Protein AF-A0A522AQ35-F1 (afdb_monomer)

Foldseek 3Di:
DDDDDDDDDDDDDDDPPPPPPDDQFDDDQQLLAFDEDAAAQVRTHRSFHDAFALAQLVPPGHQPQWDRDNVVSDIHGDAQFQADLQVGGPRNRFGWTFYWCVVRVFQLQDKDKDKDKAAQDDQPPQPQQDKWKWKARHSQFIKTWDWGADCVVVPPDRRTWTWIWTRHRSHTFQIATGPDHLPRMWMWMWIADNNDTFIDIPNDTHQGAHDPVNDHDGDHSCVSSRPRTMTITIGTHHSVSPPDDD

pLDDT: mean 87.21, std 17.36, range [35.06, 98.81]

Nearest PDB structures (foldseek):
  7erl-assembly1_B  TM=6.061E-01  e=1.236E-02  Bacteroides intestinalis
  4b1m-assembly3_C  TM=5.444E-01  e=2.181E-02  Bacillus subtilis
  5vxz-assembly2_B  TM=4.322E-01  e=1.947E-02  Homo sapiens
  2c5d-assembly1_A  TM=4.005E-01  e=3.067E-02  Homo sapiens
  5nxb-assembly1_A  TM=4.759E-01  e=1.504E-01  Mus musculus

Structure (mmCIF, N/CA/C/O backbone):
data_AF-A0A522AQ35-F1
#
_entry.id   AF-A0A522AQ35-F1
#
loop_
_atom_site.group_PDB
_atom_site.id
_atom_site.type_symbol
_atom_site.label_atom_id
_atom_site.label_alt_id
_atom_site.label_comp_id
_atom_site.label_asym_id
_atom_site.label_entity_id
_atom_site.label_seq_id
_atom_site.pdbx_PDB_ins_code
_atom_site.Cartn_x
_atom_site.Cartn_y
_atom_site.Cartn_z
_atom_site.occupancy
_atom_site.B_iso_or_equiv
_atom_site.auth_seq_id
_atom_site.auth_comp_id
_atom_site.auth_asym_id
_atom_site.auth_atom_id
_atom_site.pdbx_PDB_model_num
ATOM 1 N N . MET A 1 1 ? 39.826 -26.496 69.457 1.00 40.94 1 MET A N 1
ATOM 2 C CA . MET A 1 1 ? 39.438 -26.545 68.030 1.00 40.94 1 MET A CA 1
ATOM 3 C C . MET A 1 1 ? 38.525 -25.367 67.738 1.00 40.94 1 MET A C 1
ATOM 5 O O . MET A 1 1 ? 37.621 -25.107 68.520 1.00 40.94 1 MET A O 1
ATOM 9 N N . LYS A 1 2 ? 38.865 -24.602 66.696 1.00 40.88 2 LYS A N 1
ATOM 10 C CA . LYS A 1 2 ? 38.194 -23.376 66.245 1.00 40.88 2 LYS A CA 1
ATOM 11 C C . LYS A 1 2 ? 36.861 -23.689 65.562 1.00 40.88 2 LYS A C 1
ATOM 13 O O . LYS A 1 2 ? 36.802 -24.657 64.815 1.00 40.88 2 LYS A O 1
ATOM 18 N N . ASN A 1 3 ? 35.897 -22.788 65.743 1.00 39.41 3 ASN A N 1
ATOM 19 C CA . ASN A 1 3 ? 35.072 -22.129 64.716 1.00 39.41 3 ASN A CA 1
ATOM 20 C C . ASN A 1 3 ? 33.631 -21.984 65.189 1.00 39.41 3 ASN A C 1
ATOM 22 O O . ASN A 1 3 ? 33.005 -22.962 65.562 1.00 39.41 3 ASN A O 1
ATOM 26 N N . ASN A 1 4 ? 33.111 -20.761 65.093 1.00 37.44 4 ASN A N 1
ATOM 27 C CA . ASN A 1 4 ? 31.740 -20.509 64.659 1.00 37.44 4 ASN A CA 1
ATOM 28 C C . ASN A 1 4 ? 31.671 -19.062 64.157 1.00 37.44 4 ASN A C 1
ATOM 30 O O . ASN A 1 4 ? 31.433 -18.126 64.920 1.00 37.44 4 ASN A O 1
ATOM 34 N N . SER A 1 5 ? 31.946 -18.884 62.861 1.00 43.44 5 SER A N 1
ATOM 35 C CA . SER A 1 5 ? 31.648 -17.648 62.146 1.00 43.44 5 SER A CA 1
ATOM 36 C C . SER A 1 5 ? 30.138 -17.577 61.913 1.00 43.44 5 SER A C 1
ATOM 38 O O . SER A 1 5 ? 29.522 -18.491 61.367 1.00 43.44 5 SER A O 1
ATOM 40 N N . ARG A 1 6 ? 29.510 -16.492 62.369 1.00 41.50 6 ARG A N 1
ATOM 41 C CA . ARG A 1 6 ? 28.111 -16.197 62.050 1.00 41.50 6 ARG A CA 1
ATOM 42 C C . ARG A 1 6 ? 28.058 -15.515 60.687 1.00 41.50 6 ARG A C 1
ATOM 44 O O . ARG A 1 6 ? 28.386 -14.337 60.571 1.00 41.50 6 ARG A O 1
ATOM 51 N N . LEU A 1 7 ? 27.644 -16.270 59.676 1.00 35.56 7 LEU A N 1
ATOM 52 C CA . LEU A 1 7 ? 27.290 -15.773 58.351 1.00 35.56 7 LEU A CA 1
ATOM 53 C C . LEU A 1 7 ? 25.961 -15.001 58.464 1.00 35.56 7 LEU A C 1
ATOM 55 O O . LEU A 1 7 ? 24.916 -15.589 58.739 1.00 35.56 7 LEU A O 1
ATOM 59 N N . LYS A 1 8 ? 25.995 -13.673 58.320 1.00 38.62 8 LYS A N 1
ATOM 60 C CA . LYS A 1 8 ? 24.782 -12.854 58.181 1.00 38.62 8 LYS A CA 1
ATOM 61 C C . LYS A 1 8 ? 24.350 -12.908 56.717 1.00 38.62 8 LYS A C 1
ATOM 63 O O . LYS A 1 8 ? 24.992 -12.302 55.867 1.00 38.62 8 LYS A O 1
ATOM 68 N N . SER A 1 9 ? 23.285 -13.651 56.438 1.00 36.53 9 SER A N 1
ATOM 69 C CA . SER A 1 9 ? 22.663 -13.690 55.114 1.00 36.53 9 SER A CA 1
ATOM 70 C C . SER A 1 9 ? 21.897 -12.388 54.878 1.00 36.53 9 SER A C 1
ATOM 72 O O . SER A 1 9 ? 20.953 -12.085 55.607 1.00 36.53 9 SER A O 1
ATOM 74 N N . LEU A 1 10 ? 22.324 -11.606 53.885 1.00 38.56 10 LEU A N 1
ATOM 75 C CA . LEU A 1 10 ? 21.535 -10.514 53.318 1.00 38.56 10 LEU A CA 1
ATOM 76 C C . LEU A 1 10 ? 20.432 -11.119 52.445 1.00 38.56 10 LEU A C 1
ATOM 78 O O . LEU A 1 10 ? 20.714 -11.834 51.486 1.00 38.56 10 LEU A O 1
ATOM 82 N N . LEU A 1 11 ? 19.179 -10.826 52.784 1.00 35.06 11 LEU A N 1
ATOM 83 C CA . LEU A 1 11 ? 18.019 -11.154 51.966 1.00 35.06 11 LEU A CA 1
ATOM 84 C C . LEU A 1 11 ? 17.881 -10.069 50.885 1.00 35.06 11 LEU A C 1
ATOM 86 O O . LEU A 1 11 ? 17.496 -8.941 51.185 1.00 35.06 11 LEU A O 1
ATOM 90 N N . ALA A 1 12 ? 18.239 -10.388 49.640 1.00 40.72 12 ALA A N 1
ATOM 91 C CA . ALA A 1 12 ? 17.957 -9.529 48.495 1.00 40.72 12 ALA A CA 1
ATOM 92 C C . ALA A 1 12 ? 16.498 -9.740 48.061 1.00 40.72 12 ALA A C 1
ATOM 94 O O . ALA A 1 12 ? 16.113 -10.834 47.649 1.00 40.72 12 ALA A O 1
ATOM 95 N N . LEU A 1 13 ? 15.682 -8.693 48.180 1.00 35.25 13 LEU A N 1
ATOM 96 C CA . LEU A 1 13 ? 14.306 -8.667 47.697 1.00 35.25 13 LEU A CA 1
ATOM 97 C C . LEU A 1 13 ? 14.330 -8.446 46.176 1.00 35.25 13 LEU A C 1
ATOM 99 O O . LEU A 1 13 ? 14.502 -7.322 45.709 1.00 35.25 13 LEU A O 1
ATOM 103 N N . ALA A 1 14 ? 14.204 -9.519 45.397 1.00 42.44 14 ALA A N 1
ATOM 104 C CA . ALA A 1 14 ? 14.024 -9.420 43.954 1.00 42.44 14 ALA A CA 1
ATOM 105 C C . ALA A 1 14 ? 12.584 -8.973 43.658 1.00 42.44 14 ALA A C 1
ATOM 107 O O . ALA A 1 14 ? 11.636 -9.741 43.818 1.00 42.44 14 ALA A O 1
ATOM 108 N N . VAL A 1 15 ? 12.414 -7.719 43.238 1.00 44.41 15 VAL A N 1
ATOM 109 C CA . VAL A 1 15 ? 11.159 -7.244 42.648 1.00 44.41 15 VAL A CA 1
ATOM 110 C C . VAL A 1 15 ? 11.061 -7.855 41.254 1.00 44.41 15 VAL A C 1
ATOM 112 O O . VAL A 1 15 ? 11.741 -7.423 40.325 1.00 44.41 15 VAL A O 1
ATOM 115 N N . ALA A 1 16 ? 10.234 -8.887 41.108 1.00 43.53 16 ALA A N 1
ATOM 116 C CA . ALA A 1 16 ? 9.845 -9.393 39.802 1.00 43.53 16 ALA A CA 1
ATOM 117 C C . ALA A 1 16 ? 8.909 -8.365 39.148 1.00 43.53 16 ALA A C 1
ATOM 119 O O . ALA A 1 16 ? 7.703 -8.365 39.393 1.00 43.53 16 ALA A O 1
ATOM 120 N N . LEU A 1 17 ? 9.464 -7.461 38.334 1.00 44.41 17 LEU A N 1
ATOM 121 C CA . LEU A 1 17 ? 8.673 -6.739 37.341 1.00 44.41 17 LEU A CA 1
ATOM 122 C C . LEU A 1 17 ? 8.135 -7.779 36.357 1.00 44.41 17 LEU A C 1
ATOM 124 O O . LEU A 1 17 ? 8.863 -8.290 35.508 1.00 44.41 17 LEU A O 1
ATOM 128 N N . GLY A 1 18 ? 6.862 -8.132 36.519 1.00 41.19 18 GLY A N 1
ATOM 129 C CA . GLY A 1 18 ? 6.149 -8.958 35.560 1.00 41.19 18 GLY A CA 1
ATOM 130 C C . GLY A 1 18 ? 6.084 -8.225 34.228 1.00 41.19 18 GLY A C 1
ATOM 131 O O . GLY A 1 18 ? 5.283 -7.308 34.062 1.00 41.19 18 GLY A O 1
ATOM 132 N N . VAL A 1 19 ? 6.926 -8.629 33.279 1.00 47.34 19 VAL A N 1
ATOM 133 C CA . VAL A 1 19 ? 6.732 -8.310 31.867 1.00 47.34 19 VAL A CA 1
ATOM 134 C C . VAL A 1 19 ? 5.453 -9.032 31.456 1.00 47.34 19 VAL A C 1
ATOM 136 O O . VAL A 1 19 ? 5.450 -10.245 31.257 1.00 47.34 19 VAL A O 1
ATOM 139 N N . MET A 1 20 ? 4.334 -8.309 31.411 1.00 46.81 20 MET A N 1
ATOM 140 C CA . MET A 1 20 ? 3.125 -8.816 30.770 1.00 46.81 20 MET A CA 1
ATOM 141 C C . MET A 1 20 ? 3.477 -9.034 29.293 1.00 46.81 20 MET A C 1
ATOM 143 O O . MET A 1 20 ? 3.863 -8.066 28.633 1.00 46.81 20 MET A O 1
ATOM 147 N N . PRO A 1 21 ? 3.393 -10.261 28.752 1.00 51.34 21 PRO A N 1
ATOM 148 C CA . PRO A 1 21 ? 3.620 -10.460 27.331 1.00 51.34 21 PRO A CA 1
ATOM 149 C C . PRO A 1 21 ? 2.556 -9.668 26.568 1.00 51.34 21 PRO A C 1
ATOM 151 O O . PRO A 1 21 ? 1.356 -9.870 26.777 1.00 51.34 21 PRO A O 1
ATOM 154 N N . ALA A 1 22 ? 2.988 -8.750 25.702 1.00 59.12 22 ALA A N 1
ATOM 155 C CA . ALA A 1 22 ? 2.088 -8.077 24.779 1.00 59.12 22 ALA A CA 1
ATOM 156 C C . ALA A 1 22 ? 1.376 -9.153 23.946 1.00 59.12 22 ALA A C 1
ATOM 158 O O . ALA A 1 22 ? 2.019 -9.952 23.262 1.00 59.12 22 ALA A O 1
ATOM 159 N N . ARG A 1 23 ? 0.045 -9.230 24.046 1.00 58.88 23 ARG A N 1
ATOM 160 C CA . ARG A 1 23 ? -0.737 -10.125 23.189 1.00 58.88 23 ARG A CA 1
ATOM 161 C C . ARG A 1 23 ? -0.632 -9.619 21.756 1.00 58.88 23 ARG A C 1
ATOM 163 O O . ARG A 1 23 ? -0.963 -8.467 21.494 1.00 58.88 23 ARG A O 1
ATOM 170 N N . ALA A 1 24 ? -0.214 -10.491 20.841 1.00 63.69 24 ALA A N 1
ATOM 171 C CA . ALA A 1 24 ? -0.308 -10.213 19.417 1.00 63.69 24 ALA A CA 1
ATOM 172 C C . ALA A 1 24 ? -1.780 -9.957 19.055 1.00 63.69 24 ALA A C 1
ATOM 174 O O . ALA A 1 24 ? -2.641 -10.805 19.300 1.00 63.69 24 ALA A O 1
ATOM 175 N N . SER A 1 25 ? -2.063 -8.774 18.514 1.00 82.75 25 SER A N 1
ATOM 176 C CA . SER A 1 25 ? -3.363 -8.451 17.935 1.00 82.75 25 SER A CA 1
ATOM 177 C C . SER A 1 25 ? -3.398 -8.951 16.491 1.00 82.75 25 SER A C 1
ATOM 179 O O . SER A 1 25 ? -2.426 -8.779 15.754 1.00 82.75 25 SER A O 1
ATOM 181 N N . LEU A 1 26 ? -4.498 -9.592 16.093 1.00 90.06 26 LEU A N 1
ATOM 182 C CA . LEU A 1 26 ? -4.729 -10.051 14.724 1.00 90.06 26 LEU A CA 1
ATOM 183 C C . LEU A 1 26 ? -5.930 -9.305 14.150 1.00 90.06 26 LEU A C 1
ATOM 185 O O . LEU A 1 26 ? -7.024 -9.363 14.707 1.00 90.06 26 LEU A O 1
ATOM 189 N N . LEU A 1 27 ? -5.723 -8.660 13.005 1.00 94.88 27 LEU A N 1
ATOM 190 C CA . LEU A 1 27 ? -6.785 -8.121 12.170 1.00 94.88 27 LEU A CA 1
ATOM 191 C C . LEU A 1 27 ? -6.801 -8.890 10.850 1.00 94.88 27 LEU A C 1
ATOM 193 O O . LEU A 1 27 ? -5.769 -9.045 10.201 1.00 94.88 27 LEU A O 1
ATOM 197 N N . THR A 1 28 ? -7.972 -9.369 10.446 1.00 96.19 28 THR A N 1
ATOM 198 C CA . THR A 1 28 ? -8.201 -9.964 9.126 1.00 96.19 28 THR A CA 1
ATOM 199 C C . THR A 1 28 ? -9.384 -9.257 8.491 1.00 96.19 28 THR A C 1
ATOM 201 O O . THR A 1 28 ? -10.440 -9.151 9.108 1.00 96.19 28 THR A O 1
ATOM 204 N N . LEU A 1 29 ? -9.181 -8.754 7.276 1.00 96.12 29 LEU A N 1
ATOM 205 C CA . LEU A 1 29 ? -10.230 -8.183 6.444 1.00 96.12 29 LEU A CA 1
ATOM 206 C C . LEU A 1 29 ? -10.479 -9.170 5.305 1.00 96.12 29 LEU A C 1
ATOM 208 O O . LEU A 1 29 ? -9.646 -9.305 4.413 1.00 96.12 29 LEU A O 1
ATOM 212 N N . ASP A 1 30 ? -11.586 -9.901 5.387 1.00 95.31 30 ASP A N 1
ATOM 213 C CA . ASP A 1 30 ? -12.031 -10.854 4.361 1.00 95.31 30 ASP A CA 1
ATOM 214 C C . ASP A 1 30 ? -13.081 -10.250 3.415 1.00 95.31 30 ASP A C 1
ATOM 216 O O . ASP A 1 30 ? -13.531 -10.906 2.484 1.00 95.31 30 ASP A O 1
ATOM 220 N N . PHE A 1 31 ? -13.479 -9.001 3.683 1.00 97.44 31 PHE A N 1
ATOM 221 C CA . PHE A 1 31 ? -14.433 -8.211 2.910 1.00 97.44 31 PHE A CA 1
ATOM 222 C C . PHE A 1 31 ? -15.812 -8.863 2.716 1.00 97.44 31 PHE A C 1
ATOM 224 O O . PHE A 1 31 ? -16.587 -8.390 1.890 1.00 97.44 31 PHE A O 1
ATOM 231 N N . ASN A 1 32 ? -16.171 -9.877 3.511 1.00 97.06 32 ASN A N 1
ATOM 232 C CA . ASN A 1 32 ? -17.486 -10.532 3.454 1.00 97.06 32 ASN A CA 1
ATOM 233 C C . ASN A 1 32 ? -18.599 -9.686 4.099 1.00 97.06 32 ASN A C 1
ATOM 235 O O . ASN A 1 32 ? -19.788 -9.925 3.888 1.00 97.06 32 ASN A O 1
ATOM 239 N N . THR A 1 33 ? -18.228 -8.669 4.878 1.00 96.50 33 THR A N 1
ATOM 240 C CA . THR A 1 33 ? -19.146 -7.728 5.529 1.00 96.50 33 THR A CA 1
ATOM 241 C C . THR A 1 33 ? -18.598 -6.308 5.476 1.00 96.50 33 THR A C 1
ATOM 243 O O . THR A 1 33 ? -17.387 -6.110 5.567 1.00 96.50 33 THR A O 1
ATOM 246 N N . ALA A 1 34 ? -19.486 -5.316 5.396 1.00 96.31 34 ALA A N 1
ATOM 247 C CA . ALA A 1 34 ? -19.098 -3.914 5.522 1.00 96.31 34 ALA A CA 1
ATOM 248 C C . ALA A 1 34 ? -18.628 -3.587 6.950 1.00 96.31 34 ALA A C 1
ATOM 250 O O . ALA A 1 34 ? -19.173 -4.097 7.930 1.00 96.31 34 ALA A O 1
ATOM 251 N N . GLY A 1 35 ? -17.640 -2.702 7.069 1.00 95.75 35 GLY A N 1
ATOM 252 C CA . GLY A 1 35 ? -17.076 -2.280 8.350 1.00 95.75 35 GLY A CA 1
ATOM 253 C C . GLY A 1 35 ? -16.027 -1.180 8.199 1.00 95.75 35 GLY A C 1
ATOM 254 O O . GLY A 1 35 ? -15.729 -0.737 7.096 1.00 95.75 35 GLY A O 1
ATOM 255 N N . GLY A 1 36 ? -15.444 -0.727 9.304 1.00 96.69 36 GLY A N 1
ATOM 256 C CA . GLY A 1 36 ? -14.480 0.375 9.273 1.00 96.69 36 GLY A CA 1
ATOM 257 C C . GLY A 1 36 ? -15.121 1.744 9.012 1.00 96.69 36 GLY A C 1
ATOM 258 O O . GLY A 1 36 ? -16.341 1.895 9.020 1.00 96.69 36 GLY A O 1
ATOM 259 N N . THR A 1 37 ? -14.281 2.762 8.843 1.00 97.38 37 THR A N 1
ATOM 260 C CA . THR A 1 37 ? -14.695 4.176 8.742 1.00 97.38 37 THR A CA 1
ATOM 261 C C . THR A 1 37 ? -14.385 4.792 7.383 1.00 97.38 37 THR A C 1
ATOM 263 O O . THR A 1 37 ? -14.948 5.830 7.045 1.00 97.38 37 THR A O 1
ATOM 266 N N . VAL A 1 38 ? -13.517 4.165 6.584 1.00 98.31 38 VAL A N 1
ATOM 267 C CA . VAL A 1 38 ? -13.291 4.569 5.196 1.00 98.31 38 VAL A CA 1
ATOM 268 C C . VAL A 1 38 ? -14.412 3.985 4.353 1.00 98.31 38 VAL A C 1
ATOM 270 O O . VAL A 1 38 ? -14.523 2.764 4.227 1.00 98.31 38 VAL A O 1
ATOM 273 N N . LEU A 1 39 ? -15.242 4.856 3.792 1.00 98.56 39 LEU A N 1
ATOM 274 C CA . LEU A 1 39 ? -16.407 4.461 3.014 1.00 98.56 39 LEU A CA 1
ATOM 275 C C . LEU A 1 39 ? -16.032 4.207 1.552 1.00 98.56 39 LEU A C 1
ATOM 277 O O . LEU A 1 39 ? -15.232 4.941 0.972 1.00 98.56 39 LEU A O 1
ATOM 281 N N . ASP A 1 40 ? -16.639 3.190 0.958 1.00 98.31 40 ASP A N 1
ATOM 282 C CA . ASP A 1 40 ? -16.593 2.915 -0.469 1.00 98.31 40 ASP A CA 1
ATOM 283 C C . ASP A 1 40 ? -17.498 3.877 -1.257 1.00 98.31 40 ASP A C 1
ATOM 285 O O . ASP A 1 40 ? -18.202 4.719 -0.684 1.00 98.31 40 ASP A O 1
ATOM 289 N N . ARG A 1 41 ? -17.515 3.742 -2.587 1.00 97.56 41 ARG A N 1
ATOM 290 C CA . ARG A 1 41 ? -18.291 4.611 -3.483 1.00 97.56 41 ARG A CA 1
ATOM 291 C C . ARG A 1 41 ? -19.800 4.605 -3.224 1.00 97.56 41 ARG A C 1
ATOM 293 O O . ARG A 1 41 ? -20.471 5.556 -3.608 1.00 97.56 41 ARG A O 1
ATOM 300 N N . ASN A 1 42 ? -20.332 3.559 -2.592 1.00 97.69 42 ASN A N 1
ATOM 301 C CA . ASN A 1 42 ? -21.748 3.427 -2.250 1.00 97.69 42 ASN A CA 1
ATOM 302 C C . ASN A 1 42 ? -22.036 3.850 -0.797 1.00 97.69 42 ASN A C 1
ATOM 304 O O . ASN A 1 42 ? -23.176 3.755 -0.347 1.00 97.69 42 ASN A O 1
ATOM 308 N N . GLY A 1 43 ? -21.022 4.312 -0.056 1.00 97.94 43 GLY A N 1
ATOM 309 C CA . GLY A 1 43 ? -21.143 4.690 1.352 1.00 97.94 43 GLY A CA 1
ATOM 310 C C . GLY A 1 43 ? -21.050 3.513 2.327 1.00 97.94 43 GLY A C 1
ATOM 311 O O . GLY A 1 43 ? -21.257 3.711 3.523 1.00 97.94 43 GLY A O 1
ATOM 312 N N . ALA A 1 44 ? -20.735 2.303 1.859 1.00 98.12 44 ALA A N 1
ATOM 313 C CA . ALA A 1 44 ? -20.498 1.152 2.723 1.00 98.12 44 ALA A CA 1
ATOM 314 C C . ALA A 1 44 ? -19.072 1.198 3.287 1.00 98.12 44 ALA A C 1
ATOM 316 O O . ALA A 1 44 ? -18.131 1.567 2.593 1.00 98.12 44 ALA A O 1
ATOM 317 N N . GLY A 1 45 ? -18.875 0.810 4.546 1.00 98.31 45 GLY A N 1
ATOM 318 C CA . GLY A 1 45 ? -17.533 0.750 5.125 1.00 98.31 45 GLY A CA 1
ATOM 319 C C . GLY A 1 45 ? -16.659 -0.293 4.417 1.00 98.31 45 GLY A C 1
ATOM 320 O O . GLY A 1 45 ? -17.033 -1.461 4.361 1.00 98.31 45 GLY A O 1
ATOM 321 N N . SER A 1 46 ? -15.486 0.110 3.922 1.00 97.81 46 SER A N 1
ATOM 322 C CA . SER A 1 46 ? -14.553 -0.729 3.145 1.00 97.81 46 SER A CA 1
ATOM 323 C C . SER A 1 46 ? -13.796 -1.794 3.952 1.00 97.81 46 SER A C 1
ATOM 325 O O . SER A 1 46 ? -13.030 -2.563 3.383 1.00 97.81 46 SER A O 1
ATOM 327 N N . GLY A 1 47 ? -13.948 -1.815 5.276 1.00 96.94 47 GLY A N 1
ATOM 328 C CA . GLY A 1 47 ? -13.139 -2.586 6.224 1.00 96.94 47 GLY A CA 1
ATOM 329 C C . GLY A 1 47 ? -11.957 -1.792 6.792 1.00 96.94 47 GLY A C 1
ATOM 330 O O . GLY A 1 47 ? -11.527 -2.048 7.917 1.00 96.94 47 GLY A O 1
ATOM 331 N N . PHE A 1 48 ? -11.471 -0.781 6.069 1.00 98.25 48 PHE A N 1
ATOM 332 C CA . PHE A 1 48 ? -10.376 0.079 6.516 1.00 98.25 48 PHE A CA 1
ATOM 333 C C . PHE A 1 48 ? -10.849 1.228 7.411 1.00 98.25 48 PHE A C 1
ATOM 335 O O . PHE A 1 48 ? -11.986 1.700 7.324 1.00 98.25 48 PHE A O 1
ATOM 342 N N . THR A 1 49 ? -9.959 1.696 8.288 1.00 98.12 49 THR A N 1
ATOM 343 C CA . THR A 1 49 ? -10.270 2.731 9.292 1.00 98.12 49 THR A CA 1
ATOM 344 C C . THR A 1 49 ? -9.460 4.012 9.139 1.00 98.12 49 THR A C 1
ATOM 346 O O . THR A 1 49 ? -9.720 4.996 9.833 1.00 98.12 49 THR A O 1
ATOM 349 N N . ALA A 1 50 ? -8.475 4.022 8.244 1.00 98.25 50 ALA A N 1
ATOM 350 C CA . ALA A 1 50 ? -7.590 5.156 8.054 1.00 98.25 50 ALA A CA 1
ATOM 351 C C . ALA A 1 50 ? -7.220 5.357 6.583 1.00 98.25 50 ALA A C 1
ATOM 353 O O . ALA A 1 50 ? -7.163 4.411 5.794 1.00 98.25 50 ALA A O 1
ATOM 354 N N . ARG A 1 51 ? -6.898 6.611 6.261 1.00 98.38 51 ARG A N 1
ATOM 355 C CA . ARG A 1 51 ? -6.117 6.990 5.083 1.00 98.38 51 ARG A CA 1
ATOM 356 C C . ARG A 1 51 ? -4.685 7.273 5.512 1.00 98.38 51 ARG A C 1
ATOM 358 O O . ARG A 1 51 ? -4.474 7.765 6.623 1.00 98.38 51 ARG A O 1
ATOM 365 N N . MET A 1 52 ? -3.712 6.986 4.652 1.00 98.50 52 MET A N 1
ATOM 366 C CA . MET A 1 52 ? -2.317 7.311 4.957 1.00 98.50 52 MET A CA 1
ATOM 367 C C . MET A 1 52 ? -2.148 8.837 5.102 1.00 98.50 52 MET A C 1
ATOM 369 O O . MET A 1 52 ? -2.641 9.577 4.242 1.00 98.50 52 MET A O 1
ATOM 373 N N . PRO A 1 53 ? -1.438 9.340 6.130 1.00 98.56 53 PRO A N 1
ATOM 374 C CA . PRO A 1 53 ? -1.130 10.764 6.241 1.00 98.56 53 PRO A CA 1
ATOM 375 C C . PRO A 1 53 ? -0.443 11.304 4.981 1.00 98.56 53 PRO A C 1
ATOM 377 O O . PRO A 1 53 ? 0.503 10.698 4.486 1.00 98.56 53 PRO A O 1
ATOM 380 N N . GLY A 1 54 ? -0.926 12.436 4.465 1.00 98.06 54 GLY A N 1
ATOM 381 C CA . GLY A 1 54 ? -0.483 13.006 3.184 1.00 98.06 54 GLY A CA 1
ATOM 382 C C . GLY A 1 54 ? -1.294 12.549 1.964 1.00 98.06 54 GLY A C 1
ATOM 383 O O . GLY A 1 54 ? -1.066 13.058 0.872 1.00 98.06 54 GLY A O 1
ATOM 384 N N . SER A 1 55 ? -2.274 11.652 2.142 1.00 98.31 55 SER A N 1
ATOM 385 C CA . SER A 1 55 ? -3.180 11.207 1.075 1.00 98.31 55 SER A CA 1
ATOM 386 C C . SER A 1 55 ? -4.640 11.602 1.307 1.00 98.31 55 SER A C 1
ATOM 388 O O . SER A 1 55 ? -5.073 11.789 2.445 1.00 98.31 55 SER A O 1
ATOM 390 N N . GLY A 1 56 ? -5.412 11.702 0.223 1.00 97.75 56 GLY A N 1
ATOM 391 C CA . GLY A 1 56 ? -6.877 11.720 0.264 1.00 97.75 56 GLY A CA 1
ATOM 392 C C . GLY A 1 56 ? -7.521 12.935 0.940 1.00 97.75 56 GLY A C 1
ATOM 393 O O . GLY A 1 56 ? -8.693 12.863 1.299 1.00 97.75 56 GLY A O 1
ATOM 394 N N . ALA A 1 57 ? -6.799 14.048 1.109 1.00 97.69 57 ALA A N 1
ATOM 395 C CA . ALA A 1 57 ? -7.336 15.298 1.657 1.00 97.69 57 ALA A CA 1
ATOM 396 C C . ALA A 1 57 ? -8.563 15.831 0.884 1.00 97.69 57 ALA A C 1
ATOM 398 O O . ALA A 1 57 ? -9.424 16.483 1.471 1.00 97.69 57 ALA A O 1
ATOM 399 N N . ASN A 1 58 ? -8.670 15.513 -0.409 1.00 97.38 58 ASN A N 1
ATOM 400 C CA . ASN A 1 58 ? -9.803 15.866 -1.266 1.00 97.38 58 ASN A CA 1
ATOM 401 C C . ASN A 1 58 ? -10.964 14.852 -1.190 1.00 97.38 58 ASN A C 1
ATOM 403 O O . ASN A 1 58 ? -12.001 15.068 -1.812 1.00 97.38 58 ASN A O 1
ATOM 407 N N . ILE A 1 59 ? -10.818 13.749 -0.445 1.00 96.50 59 ILE A N 1
ATOM 408 C CA . ILE A 1 59 ? -11.829 12.693 -0.314 1.00 96.50 59 ILE A CA 1
ATOM 409 C C . ILE A 1 59 ? -12.546 12.854 1.032 1.00 96.50 59 ILE A C 1
ATOM 411 O O . ILE A 1 59 ? -12.183 12.245 2.037 1.00 96.50 59 ILE A O 1
ATOM 415 N N . THR A 1 60 ? -13.579 13.697 1.057 1.00 93.88 60 THR A N 1
ATOM 416 C CA . THR A 1 60 ? -14.303 14.095 2.281 1.00 93.88 60 THR A CA 1
ATOM 417 C C . THR A 1 60 ? -15.498 13.201 2.637 1.00 93.88 60 THR A C 1
ATOM 419 O O . THR A 1 60 ? -16.197 13.463 3.614 1.00 93.88 60 THR A O 1
ATOM 422 N N . GLY A 1 61 ? -15.728 12.128 1.877 1.00 96.00 61 GLY A N 1
ATOM 423 C CA . GLY A 1 61 ? -16.822 11.182 2.092 1.00 96.00 61 GLY A CA 1
ATOM 424 C C . GLY A 1 61 ? -16.531 9.823 1.462 1.00 96.00 61 GLY A C 1
ATOM 425 O O . GLY A 1 61 ? -15.425 9.297 1.597 1.00 96.00 61 GLY A O 1
ATOM 426 N N . SER A 1 62 ? -17.530 9.268 0.773 1.00 98.06 62 SER A N 1
ATOM 427 C CA . SER A 1 62 ? -17.403 8.042 -0.018 1.00 98.06 62 SER A CA 1
ATOM 428 C C . SER A 1 62 ? -16.229 8.114 -0.989 1.00 98.06 62 SER A C 1
ATOM 430 O O . SER A 1 62 ? -16.112 9.052 -1.781 1.00 98.06 62 SER A O 1
ATOM 432 N N . ASP A 1 63 ? -15.363 7.107 -0.943 1.00 97.69 63 ASP A N 1
ATOM 433 C CA . ASP A 1 63 ? -14.234 6.998 -1.850 1.00 97.69 63 ASP A CA 1
ATOM 434 C C . ASP A 1 63 ? -14.676 6.399 -3.180 1.00 97.69 63 ASP A C 1
ATOM 436 O O . ASP A 1 63 ? -14.988 5.212 -3.276 1.00 97.69 63 ASP A O 1
ATOM 440 N N . THR A 1 64 ? -14.675 7.212 -4.232 1.00 95.19 64 THR A N 1
ATOM 441 C CA . THR A 1 64 ? -15.106 6.747 -5.556 1.00 95.19 64 THR A CA 1
ATOM 442 C C . THR A 1 64 ? -14.177 5.695 -6.170 1.00 95.19 64 THR A C 1
ATOM 444 O O . THR A 1 64 ? -14.600 5.003 -7.097 1.00 95.19 64 THR A O 1
ATOM 447 N N . ASN A 1 65 ? -12.947 5.541 -5.661 1.00 94.38 65 ASN A N 1
AT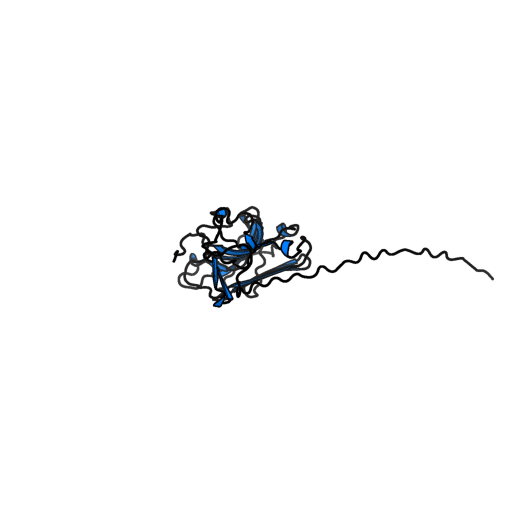OM 448 C CA . ASN A 1 65 ? -11.989 4.529 -6.111 1.00 94.38 65 ASN A CA 1
ATOM 449 C C . ASN A 1 65 ? -12.130 3.193 -5.372 1.00 94.38 65 ASN A C 1
ATOM 451 O O . ASN A 1 65 ? -11.398 2.255 -5.676 1.00 94.38 65 ASN A O 1
ATOM 455 N N . LEU A 1 66 ? -13.045 3.088 -4.408 1.00 97.12 66 LEU A N 1
ATOM 456 C CA . LEU A 1 66 ? -13.288 1.861 -3.660 1.00 97.12 66 LEU A CA 1
ATOM 457 C C . LEU A 1 66 ? -14.673 1.308 -3.968 1.00 97.12 66 LEU A C 1
ATOM 459 O O . LEU A 1 66 ? -15.660 2.043 -3.999 1.00 97.12 66 LEU A O 1
ATOM 463 N N . LEU A 1 67 ? -14.758 -0.008 -4.122 1.00 97.69 67 LEU A N 1
ATOM 464 C CA . LEU A 1 67 ? -16.025 -0.724 -4.189 1.00 97.69 67 LEU A CA 1
ATOM 465 C C . LEU A 1 67 ? -15.925 -2.011 -3.376 1.00 97.69 67 LEU A C 1
ATOM 467 O O . LEU A 1 67 ? -15.182 -2.925 -3.740 1.00 97.69 67 LEU A O 1
ATOM 471 N N . LEU A 1 68 ? -16.684 -2.093 -2.287 1.00 98.12 68 LEU A N 1
ATOM 472 C CA . LEU A 1 68 ? -16.791 -3.320 -1.514 1.00 98.12 68 LEU A CA 1
ATOM 473 C C . LEU A 1 68 ? -17.769 -4.275 -2.205 1.00 98.12 68 LEU A C 1
ATOM 475 O O . LEU A 1 68 ? -18.926 -3.934 -2.454 1.00 98.12 68 LEU A O 1
ATOM 479 N N . ARG A 1 69 ? -17.317 -5.498 -2.484 1.00 97.56 69 ARG A N 1
ATOM 480 C CA . ARG A 1 69 ? -18.130 -6.564 -3.077 1.00 97.56 69 ARG A CA 1
ATOM 481 C C . ARG A 1 69 ? -18.233 -7.717 -2.090 1.00 97.56 69 ARG A C 1
ATOM 483 O O . ARG A 1 69 ? -17.515 -8.706 -2.191 1.00 97.56 69 ARG A O 1
ATOM 490 N N . THR A 1 70 ? -19.146 -7.583 -1.130 1.00 97.31 70 THR A N 1
ATOM 491 C CA . THR A 1 70 ? -19.305 -8.557 -0.037 1.00 97.31 70 THR A CA 1
ATOM 492 C C . THR A 1 70 ? -19.682 -9.954 -0.510 1.00 97.31 70 THR A C 1
ATOM 494 O O . THR A 1 70 ? -19.223 -10.929 0.071 1.00 97.31 70 THR A O 1
ATOM 497 N N . GLY A 1 71 ? -20.463 -10.065 -1.589 1.00 96.69 71 GLY A N 1
ATOM 498 C CA . GLY A 1 71 ? -20.801 -11.359 -2.191 1.00 96.69 71 GLY A CA 1
ATOM 499 C C . GLY A 1 71 ? -19.600 -12.099 -2.789 1.00 96.69 71 GLY A C 1
ATOM 500 O O . GLY A 1 71 ? -19.639 -13.319 -2.895 1.00 96.69 71 GLY A O 1
ATOM 501 N N . ASP A 1 72 ? -18.537 -11.367 -3.133 1.00 96.31 72 ASP A N 1
ATOM 502 C CA . ASP A 1 72 ? -17.311 -11.904 -3.725 1.00 96.31 72 ASP A CA 1
ATOM 503 C C . ASP A 1 72 ? -16.149 -11.959 -2.711 1.00 96.31 72 ASP A C 1
ATOM 505 O O . ASP A 1 72 ? -15.078 -12.462 -3.042 1.00 96.31 72 ASP A O 1
ATOM 509 N N . GLY A 1 73 ? -16.333 -11.427 -1.493 1.00 97.25 73 GLY A N 1
ATOM 510 C CA . GLY A 1 73 ? -15.283 -11.346 -0.472 1.00 97.25 73 GLY A CA 1
ATOM 511 C C . GLY A 1 73 ? -14.088 -10.480 -0.888 1.00 97.25 73 GLY A C 1
ATOM 512 O O . GLY A 1 73 ? -12.948 -10.782 -0.537 1.00 97.25 73 GLY A O 1
ATOM 513 N N . VAL A 1 74 ? -14.314 -9.418 -1.675 1.00 97.44 74 VAL A N 1
ATOM 514 C CA . VAL A 1 74 ? -13.234 -8.537 -2.155 1.00 97.44 74 VAL A CA 1
ATOM 515 C C . VAL A 1 74 ? -13.552 -7.057 -1.981 1.00 97.44 74 VAL A C 1
ATOM 517 O O . VAL A 1 74 ? -14.688 -6.607 -2.143 1.00 97.44 74 VAL A O 1
ATOM 520 N N . LEU A 1 75 ? -12.504 -6.275 -1.723 1.00 97.62 75 LEU A N 1
ATOM 521 C CA . LEU A 1 75 ? -12.499 -4.838 -1.957 1.00 97.62 75 LEU A CA 1
ATOM 522 C C . LEU A 1 75 ? -11.827 -4.576 -3.303 1.00 97.62 75 LEU A C 1
ATOM 524 O O . LEU A 1 75 ? -10.647 -4.871 -3.488 1.00 97.62 75 LEU A O 1
ATOM 528 N N . GLN A 1 76 ? -12.578 -4.011 -4.238 1.00 95.75 76 GLN A N 1
ATOM 529 C CA . GLN A 1 76 ? -12.043 -3.572 -5.515 1.00 95.75 76 GLN A CA 1
ATOM 530 C C . GLN A 1 76 ? -11.458 -2.165 -5.363 1.00 95.75 76 GLN A C 1
ATOM 532 O O . GLN A 1 76 ? -12.123 -1.262 -4.849 1.00 95.75 76 GLN A O 1
ATOM 537 N N . LEU A 1 77 ? -10.219 -1.993 -5.828 1.00 92.44 77 LEU A N 1
ATOM 538 C CA . LEU A 1 77 ? -9.521 -0.713 -5.876 1.00 92.44 77 LEU A CA 1
ATOM 539 C C . LEU A 1 77 ? -9.394 -0.269 -7.332 1.00 92.44 77 LEU A C 1
ATOM 541 O O . LEU A 1 77 ? -8.890 -1.016 -8.168 1.00 92.44 77 LEU A O 1
ATOM 545 N N . ARG A 1 78 ? -9.815 0.959 -7.616 1.00 89.44 78 ARG A N 1
ATOM 546 C CA . ARG A 1 78 ? -9.444 1.678 -8.836 1.00 89.44 78 ARG A CA 1
ATOM 547 C C . ARG A 1 78 ? -8.146 2.444 -8.586 1.00 89.44 78 ARG A C 1
ATOM 549 O O . ARG A 1 78 ? -7.928 2.936 -7.476 1.00 89.44 78 ARG A O 1
ATOM 556 N N . SER A 1 79 ? -7.297 2.543 -9.606 1.00 89.56 79 SER A N 1
ATOM 557 C CA . SER A 1 79 ? -6.088 3.363 -9.556 1.00 89.56 79 SER A CA 1
ATOM 558 C C . SER A 1 79 ? -6.409 4.820 -9.232 1.00 89.56 79 SER A C 1
ATOM 560 O O . SER A 1 79 ? -7.411 5.383 -9.674 1.00 89.56 79 SER A O 1
ATOM 562 N N . SER A 1 80 ? -5.541 5.432 -8.431 1.00 91.94 80 SER A N 1
ATOM 563 C CA . SER A 1 80 ? -5.565 6.870 -8.195 1.00 91.94 80 SER A CA 1
ATOM 564 C C . SER A 1 80 ? -4.893 7.584 -9.375 1.00 91.94 80 SER A C 1
ATOM 566 O O . SER A 1 80 ? -3.686 7.406 -9.545 1.00 91.94 80 SER A O 1
ATOM 568 N N . PRO A 1 81 ? -5.635 8.376 -10.167 1.00 88.31 81 PRO A N 1
ATOM 569 C CA . PRO A 1 81 ? -5.125 9.056 -11.365 1.00 88.31 81 PRO A CA 1
ATOM 570 C C . PRO A 1 81 ? -4.035 10.084 -11.056 1.00 88.31 81 PRO A C 1
ATOM 572 O O . PRO A 1 81 ? -4.201 10.912 -10.162 1.00 88.31 81 PRO A O 1
ATOM 575 N N . GLY A 1 82 ? -2.952 10.103 -11.822 1.00 88.50 82 GLY A N 1
ATOM 576 C CA . GLY A 1 82 ? -1.844 11.052 -11.703 1.00 88.50 82 GLY A CA 1
ATOM 577 C C . GLY A 1 82 ? -1.178 11.092 -10.324 1.00 88.50 82 GLY A C 1
ATOM 578 O O . GLY A 1 82 ? -0.516 12.080 -10.003 1.00 88.50 82 GLY A O 1
ATOM 579 N N . ALA A 1 83 ? -1.423 10.090 -9.473 1.00 92.56 83 ALA A N 1
ATOM 580 C CA . ALA A 1 83 ? -0.856 10.029 -8.135 1.00 92.56 83 ALA A CA 1
ATOM 581 C C . ALA A 1 83 ? 0.542 9.413 -8.197 1.00 92.56 83 ALA A C 1
ATOM 583 O O . ALA A 1 83 ? 0.703 8.320 -8.733 1.00 92.56 83 ALA A O 1
ATOM 584 N N . ASP A 1 84 ? 1.526 10.088 -7.606 1.00 92.44 84 ASP A N 1
ATOM 585 C CA . ASP A 1 84 ? 2.908 9.615 -7.557 1.00 92.44 84 ASP A CA 1
ATOM 586 C C . ASP A 1 84 ? 3.509 9.840 -6.167 1.00 92.44 84 ASP A C 1
ATOM 588 O O . ASP A 1 84 ? 3.513 10.957 -5.639 1.00 92.44 84 ASP A O 1
ATOM 592 N N . PHE A 1 85 ? 4.053 8.777 -5.574 1.00 94.12 85 PHE A N 1
ATOM 593 C CA . PHE A 1 85 ? 4.836 8.890 -4.345 1.00 94.12 85 PHE A CA 1
ATOM 594 C C . PHE A 1 85 ? 6.124 9.683 -4.575 1.00 94.12 85 PHE A C 1
ATOM 596 O O . PHE A 1 85 ? 6.531 10.449 -3.699 1.00 94.12 85 PHE A O 1
ATOM 603 N N . ASN A 1 86 ? 6.754 9.539 -5.738 1.00 91.62 86 ASN A N 1
ATOM 604 C CA . ASN A 1 86 ? 7.945 10.293 -6.076 1.00 91.62 86 ASN A CA 1
ATOM 605 C C . ASN A 1 86 ? 7.545 11.730 -6.443 1.00 91.62 86 ASN A C 1
ATOM 607 O O . ASN A 1 86 ? 6.826 11.980 -7.402 1.00 91.62 86 ASN A O 1
ATOM 611 N N . GLY A 1 87 ? 7.943 12.706 -5.629 1.00 92.06 87 GLY A N 1
ATOM 612 C CA . GLY A 1 87 ? 7.545 14.104 -5.839 1.00 92.06 87 GLY A CA 1
ATOM 613 C C . GLY A 1 87 ? 6.113 14.454 -5.404 1.00 92.06 87 GLY A C 1
ATOM 614 O O . GLY A 1 87 ? 5.742 15.624 -5.474 1.00 92.06 87 GLY A O 1
ATOM 615 N N . GLN A 1 88 ? 5.343 13.494 -4.871 1.00 95.50 88 GLN A N 1
ATOM 616 C CA . GLN A 1 88 ? 4.033 13.709 -4.229 1.00 95.50 88 GLN A CA 1
ATOM 617 C C . GLN A 1 88 ? 2.965 14.303 -5.162 1.00 95.50 88 GLN A C 1
ATOM 619 O O . GLN A 1 88 ? 2.114 15.091 -4.730 1.00 95.50 88 GLN A O 1
ATOM 624 N N . ALA A 1 89 ? 2.981 13.924 -6.439 1.00 95.06 89 ALA A N 1
ATOM 625 C CA . ALA A 1 89 ? 1.971 14.370 -7.388 1.00 95.06 89 ALA A CA 1
ATOM 626 C C . ALA A 1 89 ? 0.583 13.833 -6.997 1.00 95.06 89 ALA A C 1
ATOM 628 O O . ALA A 1 89 ? 0.438 12.681 -6.600 1.00 95.06 89 ALA A O 1
ATOM 629 N N . ASN A 1 90 ? -0.432 14.702 -7.059 1.00 95.44 90 ASN A N 1
ATOM 630 C CA . ASN A 1 90 ? -1.852 14.415 -6.802 1.00 95.44 90 ASN A CA 1
ATOM 631 C C . ASN A 1 90 ? -2.188 13.593 -5.532 1.00 95.44 90 ASN A C 1
ATOM 633 O O . ASN A 1 90 ? -3.273 13.017 -5.424 1.00 95.44 90 ASN A O 1
ATOM 637 N N . MET A 1 91 ? -1.314 13.571 -4.520 1.00 96.88 91 MET A N 1
ATOM 638 C CA . MET A 1 91 ? -1.522 12.739 -3.325 1.00 96.88 91 MET A CA 1
ATOM 639 C C . MET A 1 91 ? -2.769 13.138 -2.532 1.00 96.88 91 MET A C 1
ATOM 641 O O . MET A 1 91 ? -3.446 12.281 -1.965 1.00 96.88 91 MET A O 1
ATOM 645 N N . ALA A 1 92 ? -3.159 14.415 -2.578 1.00 96.69 92 ALA A N 1
ATOM 646 C CA . ALA A 1 92 ? -4.403 14.898 -1.980 1.00 96.69 92 ALA A CA 1
ATOM 647 C C . ALA A 1 92 ? -5.657 14.179 -2.517 1.00 96.69 92 ALA A C 1
ATOM 649 O O . ALA A 1 92 ? -6.651 14.096 -1.802 1.00 96.69 92 ALA A O 1
ATOM 650 N N . SER A 1 93 ? -5.613 13.626 -3.729 1.00 95.44 93 SER A N 1
ATOM 651 C CA . SER A 1 93 ? -6.719 12.876 -4.338 1.00 95.44 93 SER A CA 1
ATOM 652 C C . SER A 1 93 ? -6.486 11.359 -4.338 1.00 95.44 93 SER A C 1
ATOM 654 O O . SER A 1 93 ? -7.338 10.616 -4.817 1.00 95.44 93 SER A O 1
ATOM 656 N N . ALA A 1 94 ? -5.349 10.888 -3.816 1.00 96.50 94 ALA A N 1
ATOM 657 C CA . ALA A 1 94 ? -4.983 9.478 -3.838 1.00 96.50 94 ALA A CA 1
ATOM 658 C C . ALA A 1 94 ? -5.731 8.651 -2.779 1.00 96.50 94 ALA A C 1
ATOM 660 O O . ALA A 1 94 ? -5.872 9.049 -1.617 1.00 96.50 94 ALA A O 1
ATOM 661 N N . THR A 1 95 ? -6.145 7.450 -3.174 1.00 97.25 95 THR A N 1
ATOM 662 C CA . THR A 1 95 ? -6.765 6.435 -2.320 1.00 97.25 95 THR A CA 1
ATOM 663 C C . THR A 1 95 ? -5.691 5.500 -1.773 1.00 97.25 95 THR A C 1
ATOM 665 O O . THR A 1 95 ? -5.315 4.514 -2.402 1.00 97.25 95 THR A O 1
ATOM 668 N N . ILE A 1 96 ? -5.202 5.814 -0.571 1.00 98.19 96 ILE A N 1
ATOM 669 C CA . ILE A 1 96 ? -4.290 4.955 0.197 1.00 98.19 96 ILE A CA 1
ATOM 670 C C . ILE A 1 96 ? -4.969 4.629 1.515 1.00 98.19 96 ILE A C 1
ATOM 672 O O . ILE A 1 96 ? -5.086 5.491 2.388 1.00 98.19 96 ILE A O 1
ATOM 676 N N . VAL A 1 97 ? -5.450 3.397 1.647 1.00 98.69 97 VAL A N 1
ATOM 677 C CA . VAL A 1 97 ? -6.391 3.011 2.706 1.00 98.69 97 VAL A CA 1
ATOM 678 C C . VAL A 1 97 ? -5.874 1.827 3.495 1.00 98.69 97 VAL A C 1
ATOM 680 O O . VAL A 1 97 ? -5.181 0.960 2.968 1.00 98.69 97 VAL A O 1
ATOM 683 N N . GLY A 1 98 ? -6.143 1.834 4.794 1.00 98.50 98 GLY A N 1
ATOM 684 C CA . GLY A 1 98 ? -5.462 0.940 5.711 1.00 98.50 98 GLY A CA 1
ATOM 685 C C . GLY A 1 98 ? -5.913 1.096 7.151 1.00 98.50 98 GLY A C 1
ATOM 686 O O . GLY A 1 98 ? -7.034 1.520 7.451 1.00 98.50 98 GLY A O 1
ATOM 687 N N . VAL A 1 99 ? -5.003 0.746 8.050 1.00 98.38 99 VAL A N 1
ATOM 688 C CA . VAL A 1 99 ? -5.160 0.850 9.497 1.00 98.38 99 VAL A CA 1
ATOM 689 C C . VAL A 1 99 ? -3.889 1.423 10.115 1.00 98.38 99 VAL A C 1
ATOM 691 O O . VAL A 1 99 ? -2.778 1.141 9.666 1.00 98.38 99 VAL A O 1
ATOM 694 N N . ASN A 1 100 ? -4.041 2.208 11.178 1.00 98.12 100 ASN A N 1
ATOM 695 C CA . ASN A 1 100 ? -2.908 2.584 12.021 1.00 98.12 100 ASN A CA 1
ATOM 696 C C . ASN A 1 100 ? -2.626 1.432 12.986 1.00 98.12 100 ASN A C 1
ATOM 698 O O . ASN A 1 100 ? -3.516 1.039 13.735 1.00 98.12 100 ASN A O 1
ATOM 702 N N . LEU A 1 101 ? -1.403 0.907 13.018 1.00 96.81 101 LEU A N 1
ATOM 703 C CA . LEU A 1 101 ? -1.054 -0.222 13.886 1.00 96.81 101 LEU A CA 1
ATOM 704 C C . LEU A 1 101 ? -1.221 0.103 15.374 1.00 96.81 101 LEU A C 1
ATOM 706 O O . LEU A 1 101 ? -1.442 -0.800 16.179 1.00 96.81 101 LEU A O 1
ATOM 710 N N . SER A 1 102 ? -1.165 1.3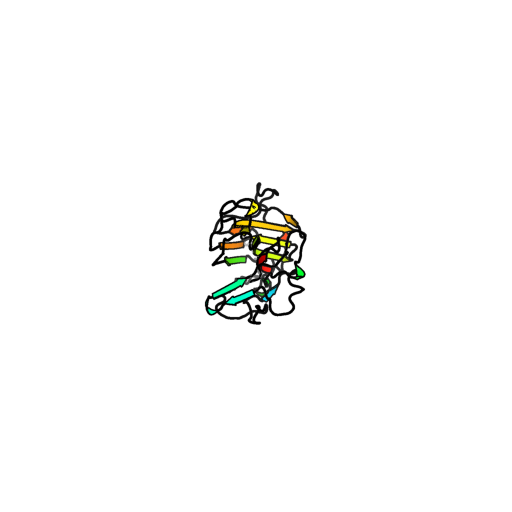81 15.754 1.00 95.56 102 SER A N 1
ATOM 711 C CA . SER A 1 102 ? -1.429 1.816 17.128 1.00 95.56 102 SER A CA 1
ATOM 712 C C . SER A 1 102 ? -2.846 1.469 17.599 1.00 95.56 102 SER A C 1
ATOM 714 O O . SER A 1 102 ? -3.033 1.189 18.781 1.00 95.56 102 SER A O 1
ATOM 716 N N . THR A 1 103 ? -3.839 1.378 16.701 1.00 94.38 103 THR A N 1
ATOM 717 C CA . THR A 1 103 ? -5.192 0.906 17.067 1.00 94.38 103 THR A CA 1
ATOM 718 C C . THR A 1 103 ? -5.227 -0.586 17.392 1.00 94.38 103 THR A C 1
ATOM 720 O O . THR A 1 103 ? -6.164 -1.056 18.033 1.00 94.38 103 THR A O 1
ATOM 723 N N . LEU A 1 104 ? -4.189 -1.322 16.988 1.00 93.75 104 LEU A N 1
ATOM 724 C CA . LEU A 1 104 ? -3.970 -2.734 17.289 1.00 93.75 104 LEU A CA 1
ATOM 725 C C . LEU A 1 104 ? -2.965 -2.936 18.437 1.00 93.75 104 LEU A C 1
ATOM 727 O O . LEU A 1 104 ? -2.607 -4.073 18.733 1.00 93.75 104 LEU A O 1
ATOM 731 N N . GLY A 1 105 ? -2.523 -1.856 19.093 1.00 93.19 105 GLY A N 1
ATOM 732 C CA . GLY A 1 105 ? -1.611 -1.900 20.239 1.00 93.19 105 GLY A CA 1
ATOM 733 C C . GLY A 1 105 ? -0.122 -1.805 19.898 1.00 93.19 105 GLY A C 1
ATOM 734 O O . GLY A 1 105 ? 0.700 -2.035 20.780 1.00 93.19 105 GLY A O 1
ATOM 735 N N . PHE A 1 106 ? 0.244 -1.470 18.657 1.00 94.06 106 PHE A N 1
ATOM 736 C CA . PHE A 1 106 ? 1.641 -1.222 18.294 1.00 94.06 106 PHE A CA 1
ATOM 737 C C . PHE A 1 106 ? 2.186 0.034 18.986 1.00 94.06 106 PHE A C 1
ATOM 739 O O . PHE A 1 106 ? 1.570 1.099 18.926 1.00 94.06 106 PHE A O 1
ATOM 746 N N . THR A 1 107 ? 3.361 -0.088 19.601 1.00 93.38 107 THR A N 1
ATOM 747 C CA . THR A 1 107 ? 4.039 0.986 20.342 1.00 93.38 107 THR A CA 1
ATOM 748 C C . THR A 1 107 ? 5.374 1.409 19.729 1.00 93.38 107 THR A C 1
ATOM 750 O O . THR A 1 107 ? 5.992 2.338 20.238 1.00 93.38 107 THR A O 1
ATOM 753 N N . GLY A 1 108 ? 5.828 0.754 18.654 1.00 93.31 108 GLY A N 1
ATOM 754 C CA . GLY A 1 108 ? 7.140 0.983 18.028 1.00 93.31 108 GLY A CA 1
ATOM 755 C C . GLY A 1 108 ? 8.154 -0.140 18.255 1.00 93.31 108 GLY A C 1
ATOM 756 O O . GLY A 1 108 ? 9.047 -0.339 17.433 1.00 93.31 108 GLY A O 1
ATOM 757 N N . GLU A 1 109 ? 7.994 -0.919 19.326 1.00 89.88 109 GLU A N 1
ATOM 758 C CA . GLU A 1 109 ? 8.920 -2.006 19.691 1.00 89.88 109 GLU A CA 1
ATOM 759 C C . GLU A 1 109 ? 8.408 -3.393 19.290 1.00 89.88 109 GLU A C 1
ATOM 761 O O . GLU A 1 109 ? 9.157 -4.367 19.310 1.00 89.88 109 GLU A O 1
ATOM 766 N N . ASN A 1 110 ? 7.124 -3.501 18.947 1.00 93.19 110 ASN A N 1
ATOM 767 C CA . ASN A 1 110 ? 6.509 -4.788 18.663 1.00 93.19 110 ASN A CA 1
ATOM 768 C C . ASN A 1 110 ? 6.924 -5.322 17.292 1.00 93.19 110 ASN A C 1
ATOM 770 O O . ASN A 1 110 ? 7.067 -4.579 16.317 1.00 93.19 110 ASN A O 1
ATOM 774 N N . ASP A 1 111 ? 6.991 -6.644 17.210 1.00 95.25 111 ASP A N 1
ATOM 775 C CA . ASP A 1 111 ? 7.024 -7.344 15.937 1.00 95.25 111 ASP A CA 1
ATOM 776 C C . ASP A 1 111 ? 5.656 -7.262 15.256 1.00 95.25 111 ASP A C 1
ATOM 778 O O . ASP A 1 111 ? 4.609 -7.298 15.909 1.00 95.25 111 ASP A O 1
ATOM 782 N N . PHE A 1 112 ? 5.656 -7.185 13.928 1.00 97.06 112 PHE A N 1
ATOM 783 C CA . PHE A 1 112 ? 4.431 -7.228 13.139 1.00 97.06 112 PHE A CA 1
ATOM 784 C C . PHE A 1 112 ? 4.652 -7.930 11.803 1.00 97.06 112 PHE A C 1
ATOM 786 O O . PHE A 1 112 ? 5.760 -7.993 11.262 1.00 97.06 112 PHE A O 1
ATOM 793 N N . VAL A 1 113 ? 3.547 -8.418 11.245 1.00 98.00 113 VAL A N 1
ATOM 794 C CA . VAL A 1 113 ? 3.482 -8.946 9.887 1.00 98.00 113 VAL A CA 1
ATOM 795 C C . VAL A 1 113 ? 2.262 -8.337 9.209 1.00 98.00 113 VAL A C 1
ATOM 797 O O . VAL A 1 113 ? 1.136 -8.535 9.659 1.00 98.00 113 VAL A O 1
ATOM 800 N N . ALA A 1 114 ? 2.490 -7.606 8.125 1.00 98.50 114 ALA A N 1
ATOM 801 C CA . ALA A 1 114 ? 1.460 -7.099 7.235 1.00 98.50 114 ALA A CA 1
ATOM 802 C C . ALA A 1 114 ? 1.401 -7.982 5.987 1.00 98.50 114 ALA A C 1
ATOM 804 O O . ALA A 1 114 ? 2.434 -8.252 5.370 1.00 98.50 114 ALA A O 1
ATOM 805 N N . LYS A 1 115 ? 0.199 -8.431 5.614 1.00 98.50 115 LYS A N 1
ATOM 806 C CA . LYS A 1 115 ? -0.025 -9.231 4.406 1.00 98.50 115 LYS A CA 1
ATOM 807 C C . LYS A 1 115 ? -1.204 -8.701 3.615 1.00 98.50 115 LYS A C 1
ATOM 809 O O . LYS A 1 115 ? -2.232 -8.371 4.199 1.00 98.50 115 LYS A O 1
ATOM 814 N N . ALA A 1 116 ? -1.062 -8.700 2.298 1.00 98.44 116 ALA A N 1
ATOM 815 C CA . ALA A 1 116 ? -2.149 -8.461 1.363 1.00 98.44 116 ALA A CA 1
ATOM 816 C C . ALA A 1 116 ? -2.133 -9.537 0.275 1.00 98.44 116 ALA A C 1
ATOM 818 O O . ALA A 1 116 ? -1.065 -9.958 -0.175 1.00 98.44 116 ALA A O 1
ATOM 819 N N . THR A 1 117 ? -3.323 -9.971 -0.137 1.00 98.06 117 THR A N 1
ATOM 820 C CA . THR A 1 117 ? -3.507 -10.805 -1.327 1.00 98.06 117 THR A CA 1
ATOM 821 C C . THR A 1 117 ? -4.351 -10.019 -2.310 1.00 98.06 117 THR A C 1
ATOM 823 O O . THR A 1 117 ? -5.466 -9.619 -1.988 1.00 98.06 117 THR A O 1
ATOM 826 N N . PHE A 1 118 ? -3.806 -9.797 -3.495 1.00 96.00 118 PHE A N 1
ATOM 827 C CA . PHE A 1 118 ? -4.495 -9.179 -4.610 1.00 96.00 118 PHE A CA 1
ATOM 828 C C . PHE A 1 118 ? -4.860 -10.279 -5.599 1.00 96.00 118 PHE A C 1
ATOM 830 O O . PHE A 1 118 ? -4.008 -11.081 -5.978 1.00 96.00 118 PHE A O 1
ATOM 837 N N . VAL A 1 119 ? -6.129 -10.337 -5.982 1.00 94.50 119 VAL A N 1
ATOM 838 C CA . VAL A 1 119 ? -6.688 -11.362 -6.871 1.00 94.50 119 VAL A CA 1
ATOM 839 C C . VAL A 1 119 ? -7.320 -10.698 -8.080 1.00 94.50 119 VAL A C 1
ATOM 841 O O . VAL A 1 119 ? -7.593 -9.498 -8.054 1.00 94.50 119 VAL A O 1
ATOM 844 N N . ASN A 1 120 ? -7.595 -11.490 -9.117 1.00 89.62 120 ASN A N 1
ATOM 845 C CA . ASN A 1 120 ? -8.213 -11.014 -10.355 1.00 89.62 120 ASN A CA 1
ATOM 846 C C . ASN A 1 120 ? -7.444 -9.835 -10.971 1.00 89.62 120 ASN A C 1
ATOM 848 O O . ASN A 1 120 ? -8.050 -8.913 -11.514 1.00 89.62 120 ASN A O 1
ATOM 852 N N . LEU A 1 121 ? -6.110 -9.860 -10.866 1.00 87.50 121 LEU A N 1
ATOM 853 C CA . LEU A 1 121 ? -5.261 -8.858 -11.494 1.00 87.50 121 LEU A CA 1
ATOM 854 C C . LEU A 1 121 ? -5.400 -8.987 -13.007 1.00 87.50 121 LEU A C 1
ATOM 856 O O . LEU A 1 121 ? -5.105 -10.034 -13.590 1.00 87.50 121 LEU A O 1
ATOM 860 N N . THR A 1 122 ? -5.901 -7.931 -13.635 1.00 72.44 122 THR A N 1
ATOM 861 C CA . THR A 1 122 ? -5.963 -7.830 -15.087 1.00 72.44 122 THR A CA 1
ATOM 862 C C . THR A 1 122 ? -4.617 -7.330 -15.583 1.00 72.44 122 THR A C 1
ATOM 864 O O . THR A 1 122 ? -4.306 -6.153 -15.448 1.00 72.44 122 THR A O 1
ATOM 867 N N . ASN A 1 123 ? -3.824 -8.221 -16.173 1.00 61.59 123 ASN A N 1
ATOM 868 C CA . ASN A 1 123 ? -2.496 -7.900 -16.712 1.00 61.59 123 ASN A CA 1
ATOM 869 C C . ASN A 1 123 ? -2.572 -7.308 -18.132 1.00 61.59 123 ASN A C 1
ATOM 871 O O . ASN A 1 123 ? -1.731 -7.595 -18.979 1.00 61.59 123 ASN A O 1
ATOM 875 N N . LEU A 1 124 ? -3.628 -6.543 -18.426 1.00 56.41 124 LEU A N 1
ATOM 876 C CA . LEU A 1 124 ? -3.856 -5.951 -19.741 1.00 56.41 124 LEU A CA 1
ATOM 877 C C . LEU A 1 124 ? -3.407 -4.489 -19.710 1.00 56.41 124 LEU A C 1
ATOM 879 O O . LEU A 1 124 ? -4.082 -3.679 -19.094 1.00 56.41 124 LEU A O 1
ATOM 883 N N . HIS A 1 125 ? -2.273 -4.227 -20.365 1.00 58.69 125 HIS A N 1
ATOM 884 C CA . HIS A 1 125 ? -1.680 -2.945 -20.773 1.00 58.69 125 HIS A CA 1
ATOM 885 C C . HIS A 1 125 ? -1.873 -1.712 -19.869 1.00 58.69 125 HIS A C 1
ATOM 887 O O . HIS A 1 125 ? -2.977 -1.207 -19.682 1.00 58.69 125 HIS A O 1
ATOM 893 N N . ALA A 1 126 ? -0.725 -1.190 -19.422 1.00 63.72 126 ALA A N 1
ATOM 894 C CA . ALA A 1 126 ? -0.488 0.108 -18.790 1.00 63.72 126 ALA A CA 1
ATOM 895 C C . ALA A 1 126 ? -1.117 0.386 -17.406 1.00 63.72 126 ALA A C 1
ATOM 897 O O . ALA A 1 126 ? -0.652 1.306 -16.745 1.00 63.72 126 ALA A O 1
ATOM 898 N N . TYR A 1 127 ? -2.087 -0.397 -16.900 1.00 72.88 127 TYR A N 1
ATOM 899 C CA . TYR A 1 127 ? -2.809 -0.024 -15.665 1.00 72.88 127 TYR A CA 1
ATOM 900 C C . TYR A 1 127 ? -3.095 -1.177 -14.686 1.00 72.88 127 TYR A C 1
ATOM 902 O O . TYR A 1 127 ? -3.456 -2.276 -15.114 1.00 72.88 127 TYR A O 1
ATOM 910 N N . PRO A 1 128 ? -3.068 -0.927 -13.359 1.00 81.62 128 PRO A N 1
ATOM 911 C CA . PRO A 1 128 ? -2.497 0.256 -12.710 1.00 81.62 128 PRO A CA 1
ATOM 912 C C . PRO A 1 128 ? -0.971 0.283 -12.877 1.00 81.62 128 PRO A C 1
ATOM 914 O O . PRO A 1 128 ? -0.349 -0.773 -12.956 1.00 81.62 128 PRO A O 1
ATOM 917 N N . ASP A 1 129 ? -0.361 1.467 -12.845 1.00 87.31 129 ASP A N 1
ATOM 918 C CA . ASP A 1 129 ? 1.101 1.586 -12.834 1.00 87.31 129 ASP A CA 1
ATOM 919 C C . ASP A 1 129 ? 1.706 0.895 -11.619 1.00 87.31 129 ASP A C 1
ATOM 921 O O . ASP A 1 129 ? 2.782 0.309 -11.694 1.00 87.31 129 ASP A O 1
ATOM 925 N N . GLN A 1 130 ? 1.037 0.978 -10.469 1.00 90.81 130 GLN A N 1
ATOM 926 C CA . GLN A 1 130 ? 1.515 0.361 -9.239 1.00 90.81 130 GLN A CA 1
ATOM 927 C C . GLN A 1 130 ? 0.349 -0.156 -8.406 1.00 90.81 130 GLN A C 1
ATOM 929 O O . GLN A 1 130 ? -0.625 0.560 -8.174 1.00 90.81 130 GLN A O 1
ATOM 934 N N . LEU A 1 131 ? 0.479 -1.370 -7.875 1.00 94.06 131 LEU A N 1
ATOM 935 C CA . LEU A 1 131 ? -0.425 -1.928 -6.869 1.00 94.06 131 LEU A CA 1
ATOM 936 C C . LEU A 1 131 ? 0.407 -2.447 -5.705 1.00 94.06 131 LEU A C 1
ATOM 938 O O . LEU A 1 131 ? 1.216 -3.358 -5.878 1.00 94.06 131 LEU A O 1
ATOM 942 N N . CYS A 1 132 ? 0.225 -1.861 -4.523 1.00 96.38 132 CYS A N 1
ATOM 943 C CA . CYS A 1 132 ? 1.141 -2.055 -3.403 1.00 96.38 132 CYS A CA 1
ATOM 944 C C . CYS A 1 132 ? 0.431 -2.352 -2.082 1.00 96.38 132 CYS A C 1
ATOM 946 O O . CYS A 1 132 ? -0.617 -1.783 -1.775 1.00 96.38 132 CYS A O 1
ATOM 948 N N . LEU A 1 133 ? 1.093 -3.158 -1.252 1.00 98.75 133 LEU A N 1
ATOM 949 C CA . LEU A 1 133 ? 1.043 -3.060 0.204 1.00 98.75 133 LEU A CA 1
ATOM 950 C C . LEU A 1 133 ? 2.057 -1.995 0.646 1.00 98.75 133 LEU A C 1
ATOM 952 O O . LEU A 1 133 ? 3.184 -1.950 0.145 1.00 98.75 133 LEU A O 1
ATOM 956 N N . VAL A 1 134 ? 1.669 -1.153 1.599 1.00 98.75 134 VAL A N 1
ATOM 957 C CA . VAL A 1 134 ? 2.514 -0.085 2.139 1.00 98.75 134 VAL A CA 1
ATOM 958 C C . VAL A 1 134 ? 2.619 -0.162 3.656 1.00 98.75 134 VAL A C 1
ATOM 960 O O . VAL A 1 134 ? 1.643 -0.488 4.335 1.00 98.75 134 VAL A O 1
ATOM 963 N N . VAL A 1 135 ? 3.796 0.181 4.183 1.00 98.81 135 VAL A N 1
ATOM 964 C CA . VAL A 1 135 ? 4.031 0.398 5.618 1.00 98.81 135 VAL A CA 1
ATOM 965 C C . VAL A 1 135 ? 4.822 1.686 5.801 1.00 98.81 135 VAL A C 1
ATOM 967 O O . VAL A 1 135 ? 5.885 1.838 5.210 1.00 98.81 135 VAL A O 1
ATOM 970 N N . GLY A 1 136 ? 4.341 2.618 6.618 1.00 98.62 136 GLY A N 1
ATOM 971 C CA . GLY A 1 136 ? 5.036 3.890 6.822 1.00 98.62 136 GLY A CA 1
ATOM 972 C C . GLY A 1 136 ? 4.312 4.836 7.762 1.00 98.62 136 GLY A C 1
ATOM 973 O O . GLY A 1 136 ? 3.330 4.458 8.391 1.00 98.62 136 GLY A O 1
ATOM 974 N N . THR A 1 137 ? 4.791 6.070 7.861 1.00 98.69 137 THR A N 1
ATOM 975 C CA . THR A 1 137 ? 4.187 7.112 8.711 1.00 98.69 137 THR A CA 1
ATOM 976 C C . THR A 1 137 ? 3.434 8.168 7.907 1.00 98.69 137 THR A C 1
ATOM 978 O O . THR A 1 137 ? 2.529 8.810 8.435 1.00 98.69 137 THR A O 1
ATOM 981 N N . ALA A 1 138 ? 3.783 8.342 6.632 1.00 98.62 138 ALA A N 1
ATOM 982 C CA . ALA A 1 138 ? 3.147 9.269 5.705 1.00 98.62 138 ALA A CA 1
ATOM 983 C C . ALA A 1 138 ? 3.490 8.885 4.261 1.00 98.62 138 ALA A C 1
ATOM 985 O O . ALA A 1 138 ? 4.418 8.111 4.034 1.00 98.62 138 ALA A O 1
ATOM 986 N N . THR A 1 139 ? 2.828 9.508 3.287 1.00 98.50 139 THR A N 1
ATOM 987 C CA . THR A 1 139 ? 3.142 9.383 1.851 1.00 98.50 139 THR A CA 1
ATOM 988 C C . THR A 1 139 ? 4.575 9.779 1.494 1.00 98.50 139 THR A C 1
ATOM 990 O O . THR A 1 139 ? 5.062 9.435 0.423 1.00 98.50 139 THR A O 1
ATOM 993 N N . THR A 1 140 ? 5.260 10.496 2.382 1.00 98.44 140 THR A N 1
ATOM 994 C CA . THR A 1 140 ? 6.648 10.930 2.215 1.00 98.44 140 THR A CA 1
ATOM 995 C C . THR A 1 140 ? 7.664 9.989 2.859 1.00 98.44 140 THR A C 1
ATOM 997 O O . THR A 1 140 ? 8.853 10.150 2.600 1.00 98.44 140 THR A O 1
ATOM 1000 N N . ASN A 1 141 ? 7.227 9.054 3.711 1.00 98.44 141 ASN A N 1
ATOM 1001 C CA . ASN A 1 141 ? 8.084 8.189 4.525 1.00 98.44 141 ASN A CA 1
ATOM 1002 C C . ASN A 1 141 ? 7.434 6.812 4.709 1.00 98.44 141 ASN A C 1
ATOM 1004 O O . ASN A 1 141 ? 6.673 6.581 5.657 1.00 98.44 141 ASN A O 1
ATOM 1008 N N . LEU A 1 142 ? 7.728 5.897 3.788 1.00 98.69 142 LEU A N 1
ATOM 1009 C CA . LEU A 1 142 ? 7.153 4.557 3.763 1.00 98.69 142 LEU A CA 1
ATOM 1010 C C . LEU A 1 142 ? 8.009 3.572 2.967 1.00 98.69 142 LEU A C 1
ATOM 1012 O O . LEU A 1 142 ? 8.831 3.964 2.149 1.00 98.69 142 LEU A O 1
ATOM 1016 N N . ILE A 1 143 ? 7.761 2.285 3.164 1.00 98.62 143 ILE A N 1
ATOM 1017 C CA . ILE A 1 143 ? 8.137 1.233 2.226 1.00 98.62 143 ILE A CA 1
ATOM 1018 C C . ILE A 1 143 ? 6.900 0.780 1.449 1.00 98.62 143 ILE A C 1
ATOM 1020 O O . ILE A 1 143 ? 5.797 0.686 2.001 1.00 98.62 143 ILE A O 1
ATOM 1024 N N . ARG A 1 144 ? 7.090 0.500 0.161 1.00 97.56 144 ARG A N 1
ATOM 1025 C CA . ARG A 1 144 ? 6.051 0.055 -0.773 1.00 97.56 144 ARG A CA 1
ATOM 1026 C C . ARG A 1 144 ? 6.511 -1.238 -1.417 1.00 97.56 144 ARG A C 1
ATOM 1028 O O . ARG A 1 144 ? 7.664 -1.318 -1.828 1.00 97.56 144 ARG A O 1
ATOM 1035 N N . ALA A 1 145 ? 5.640 -2.238 -1.483 1.00 97.75 145 ALA A N 1
ATOM 1036 C CA . ALA A 1 145 ? 5.930 -3.499 -2.155 1.00 97.75 145 ALA A CA 1
ATOM 1037 C C . ALA A 1 145 ? 4.686 -4.043 -2.854 1.00 97.75 145 ALA A C 1
ATOM 1039 O O . ALA A 1 145 ? 3.573 -3.914 -2.345 1.00 97.75 145 ALA A O 1
ATOM 1040 N N . GLY A 1 146 ? 4.874 -4.682 -4.000 1.00 96.06 146 GLY A N 1
ATOM 1041 C CA . GLY A 1 146 ? 3.783 -5.183 -4.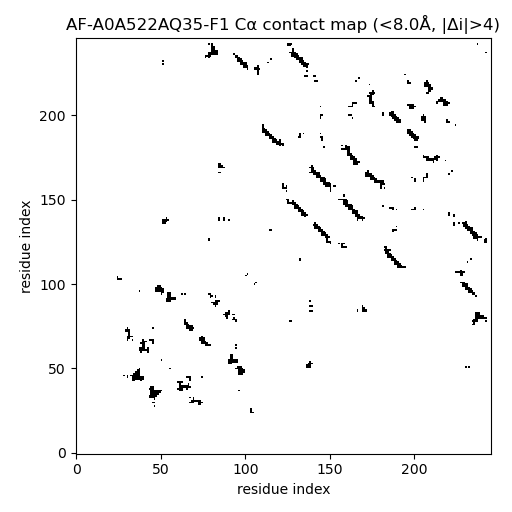828 1.00 96.06 146 GLY A CA 1
ATOM 1042 C C . GLY A 1 146 ? 4.253 -5.374 -6.254 1.00 96.06 146 GLY A C 1
ATOM 1043 O O . GLY A 1 146 ? 5.326 -5.948 -6.443 1.00 96.06 146 GLY A O 1
ATOM 1044 N N . PHE A 1 147 ? 3.497 -4.877 -7.231 1.00 93.38 147 PHE A N 1
ATOM 1045 C CA . PHE A 1 147 ? 3.973 -4.793 -8.610 1.00 93.38 147 PHE A CA 1
ATOM 1046 C C . PHE A 1 147 ? 4.044 -3.351 -9.106 1.00 93.38 147 PHE A C 1
ATOM 1048 O O . PHE A 1 147 ? 3.263 -2.499 -8.671 1.00 93.38 147 PHE A O 1
ATOM 1055 N N . ILE A 1 148 ? 4.975 -3.122 -10.026 1.00 90.25 148 ILE A N 1
ATOM 1056 C CA . ILE A 1 148 ? 5.065 -1.938 -10.875 1.00 90.25 148 ILE A CA 1
ATOM 1057 C C . ILE A 1 148 ? 4.896 -2.381 -12.330 1.00 90.25 148 ILE A C 1
ATOM 1059 O O . ILE A 1 148 ? 5.390 -3.442 -12.714 1.00 90.25 148 ILE A O 1
ATOM 1063 N N . ASN A 1 149 ? 4.159 -1.610 -13.118 1.00 88.00 149 ASN A N 1
ATOM 1064 C CA . ASN A 1 149 ? 3.962 -1.866 -14.531 1.00 88.00 149 ASN A CA 1
ATOM 1065 C C . ASN A 1 149 ? 5.117 -1.255 -15.336 1.00 88.00 149 ASN A C 1
ATOM 1067 O O . ASN A 1 149 ? 5.417 -0.067 -15.225 1.00 88.00 149 ASN A O 1
ATOM 1071 N N . PHE A 1 150 ? 5.766 -2.078 -16.154 1.00 80.19 150 PHE A N 1
ATOM 1072 C CA . PHE A 1 150 ? 6.844 -1.672 -17.051 1.00 80.19 150 PHE A CA 1
ATOM 1073 C C . PHE A 1 150 ? 6.503 -1.970 -18.520 1.00 80.19 150 PHE A C 1
ATOM 1075 O O . PHE A 1 150 ? 7.364 -2.409 -19.279 1.00 80.19 150 PHE A O 1
ATOM 1082 N N . ASP A 1 151 ? 5.257 -1.741 -18.957 1.00 76.44 151 ASP A N 1
ATOM 1083 C CA . ASP A 1 151 ? 4.791 -2.082 -20.321 1.00 76.44 151 ASP A CA 1
ATOM 1084 C C . ASP A 1 151 ? 5.656 -1.447 -21.423 1.00 76.44 151 ASP A C 1
ATOM 1086 O O . ASP A 1 151 ? 5.932 -2.080 -22.441 1.00 76.44 151 ASP A O 1
ATOM 1090 N N . GLN A 1 152 ? 6.225 -0.259 -21.176 1.00 68.50 152 GLN A N 1
ATOM 1091 C CA . GLN A 1 152 ? 7.204 0.376 -22.074 1.00 68.50 152 GLN A CA 1
ATOM 1092 C C . GLN A 1 152 ? 8.430 -0.506 -22.396 1.00 68.50 152 GLN A C 1
ATOM 1094 O O . GLN A 1 152 ? 9.068 -0.325 -23.434 1.00 68.50 152 GLN A O 1
ATOM 1099 N N . TYR A 1 153 ? 8.766 -1.454 -21.518 1.00 64.94 153 TYR A N 1
ATOM 1100 C CA . TYR A 1 153 ? 9.864 -2.409 -21.672 1.00 64.94 153 TYR A CA 1
ATOM 1101 C C . TYR A 1 153 ? 9.382 -3.817 -22.070 1.00 64.94 153 TYR A C 1
ATOM 1103 O O . TYR A 1 153 ? 10.206 -4.654 -22.441 1.00 64.94 153 TYR A O 1
ATOM 1111 N N . HIS A 1 154 ? 8.067 -4.067 -22.064 1.00 67.31 154 HIS A N 1
ATOM 1112 C CA . HIS A 1 154 ? 7.438 -5.362 -22.354 1.00 67.31 154 HIS A CA 1
ATOM 1113 C C . HIS A 1 154 ? 6.252 -5.250 -23.337 1.00 67.31 154 HIS A C 1
ATOM 1115 O O . HIS A 1 154 ? 5.169 -5.767 -23.054 1.00 67.31 154 HIS A O 1
ATOM 1121 N N . PRO A 1 155 ? 6.427 -4.631 -24.523 1.00 67.88 155 PRO A N 1
ATOM 1122 C CA . PRO A 1 155 ? 5.317 -4.362 -25.431 1.00 67.88 155 PRO A CA 1
ATOM 1123 C C . PRO A 1 155 ? 4.614 -5.654 -25.869 1.00 67.88 155 PRO A C 1
ATOM 1125 O O . PRO A 1 155 ? 5.217 -6.539 -26.481 1.00 67.88 155 PRO A O 1
ATOM 1128 N N . GLY A 1 156 ? 3.315 -5.739 -25.582 1.00 67.69 156 GLY A N 1
ATOM 1129 C CA . GLY A 1 156 ? 2.464 -6.882 -25.940 1.00 67.69 156 GLY A CA 1
ATOM 1130 C C . GLY A 1 156 ? 2.549 -8.083 -24.988 1.00 67.69 156 GLY A C 1
ATOM 1131 O O . GLY A 1 156 ? 2.076 -9.162 -25.350 1.00 67.69 156 GLY A O 1
ATOM 1132 N N . ALA A 1 157 ? 3.152 -7.926 -23.805 1.00 72.56 157 ALA A N 1
ATOM 1133 C CA . ALA A 1 157 ? 3.290 -8.973 -22.795 1.00 72.56 157 ALA A CA 1
ATOM 1134 C C . ALA A 1 157 ? 2.864 -8.488 -21.398 1.00 72.56 157 ALA A C 1
ATOM 1136 O O . ALA A 1 157 ? 2.604 -7.309 -21.180 1.00 72.56 157 ALA A O 1
ATOM 1137 N N . ASP A 1 158 ? 2.782 -9.419 -20.444 1.00 76.69 158 ASP A N 1
ATOM 1138 C CA . ASP A 1 158 ? 2.610 -9.068 -19.033 1.00 76.69 158 ASP A CA 1
ATOM 1139 C C . ASP A 1 158 ? 3.850 -8.310 -18.545 1.00 76.69 158 ASP A C 1
ATOM 1141 O O . ASP A 1 158 ? 4.978 -8.788 -18.692 1.00 76.69 158 ASP A O 1
ATOM 1145 N N . ALA A 1 159 ? 3.615 -7.128 -17.985 1.00 82.38 159 ALA A N 1
ATOM 1146 C CA . ALA A 1 159 ? 4.641 -6.185 -17.569 1.00 82.38 159 ALA A CA 1
ATOM 1147 C C . ALA A 1 159 ? 4.551 -5.831 -16.078 1.00 82.38 159 ALA A C 1
ATOM 1149 O O . ALA A 1 159 ? 5.202 -4.889 -15.627 1.00 82.38 159 ALA A O 1
ATOM 1150 N N . ASN A 1 160 ? 3.721 -6.551 -15.316 1.00 88.31 160 ASN A N 1
ATOM 1151 C CA . ASN A 1 160 ? 3.543 -6.319 -13.887 1.00 88.31 160 ASN A CA 1
ATOM 1152 C C . ASN A 1 160 ? 4.661 -7.021 -13.110 1.00 88.31 160 ASN A C 1
ATOM 1154 O O . ASN A 1 160 ? 4.557 -8.192 -12.734 1.00 88.31 160 ASN A O 1
ATOM 1158 N N . GLU A 1 161 ? 5.740 -6.290 -12.864 1.00 89.44 161 GLU A N 1
ATOM 1159 C CA . GLU A 1 161 ? 6.954 -6.773 -12.222 1.00 89.44 161 GLU A CA 1
ATOM 1160 C C . GLU A 1 161 ? 6.904 -6.619 -10.704 1.00 89.44 161 GLU A C 1
ATOM 1162 O O . GLU A 1 161 ? 6.622 -5.544 -10.175 1.00 89.44 161 GLU A O 1
ATOM 1167 N N . GLY A 1 162 ? 7.232 -7.688 -9.975 1.00 92.56 162 GLY A N 1
ATOM 1168 C CA . GLY A 1 162 ? 7.309 -7.631 -8.517 1.00 92.56 162 GLY A CA 1
ATOM 1169 C C . GLY A 1 162 ? 8.409 -6.676 -8.038 1.00 92.56 162 GLY A C 1
ATOM 1170 O O . GLY A 1 162 ? 9.574 -6.845 -8.394 1.00 92.56 162 GLY A O 1
ATOM 1171 N N . PHE A 1 163 ? 8.085 -5.728 -7.162 1.00 94.38 163 PHE A N 1
ATOM 1172 C CA . PHE A 1 163 ? 9.046 -4.731 -6.683 1.00 94.38 163 PHE A CA 1
ATOM 1173 C C . PHE A 1 163 ? 8.903 -4.409 -5.195 1.00 94.38 163 PHE A C 1
ATOM 1175 O O . PHE A 1 163 ? 7.899 -4.737 -4.553 1.00 94.38 163 PHE A O 1
ATOM 1182 N N . ALA A 1 164 ? 9.914 -3.726 -4.663 1.00 96.62 164 ALA A N 1
ATOM 1183 C CA . ALA A 1 164 ? 9.755 -2.866 -3.501 1.00 96.62 164 ALA A CA 1
ATOM 1184 C C . ALA A 1 164 ? 10.654 -1.631 -3.592 1.00 96.62 164 ALA A C 1
ATOM 1186 O O . ALA A 1 164 ? 11.673 -1.640 -4.280 1.00 96.62 164 ALA A O 1
ATOM 1187 N N . VAL A 1 165 ? 10.299 -0.578 -2.866 1.00 97.19 165 VAL A N 1
ATOM 1188 C CA . VAL A 1 165 ? 11.059 0.675 -2.818 1.00 97.19 165 VAL A CA 1
ATOM 1189 C C . VAL A 1 165 ? 10.825 1.382 -1.488 1.00 97.19 165 VAL A C 1
ATOM 1191 O O . VAL A 1 165 ? 9.736 1.300 -0.908 1.00 97.19 165 VAL A O 1
ATOM 1194 N N . ASN A 1 166 ? 11.852 2.072 -0.999 1.00 98.06 166 ASN A N 1
ATOM 1195 C CA . ASN A 1 166 ? 11.712 3.005 0.107 1.00 98.06 166 ASN A CA 1
ATOM 1196 C C . ASN A 1 166 ? 11.337 4.373 -0.463 1.00 98.06 166 ASN A C 1
ATOM 1198 O O . ASN A 1 166 ? 11.993 4.861 -1.370 1.00 98.06 166 ASN A O 1
ATOM 1202 N N . THR A 1 167 ? 10.337 5.031 0.097 1.00 97.69 167 THR A N 1
ATOM 1203 C CA . THR A 1 167 ? 10.084 6.451 -0.138 1.00 97.69 167 THR A CA 1
ATOM 1204 C C . THR A 1 167 ? 10.544 7.201 1.108 1.00 97.69 167 THR A C 1
ATOM 1206 O O . THR A 1 167 ? 10.003 6.985 2.193 1.00 97.69 167 THR A O 1
ATOM 1209 N N . ILE A 1 168 ? 11.569 8.041 0.963 1.00 97.12 168 ILE A N 1
ATOM 1210 C CA . ILE A 1 168 ? 12.218 8.784 2.049 1.00 97.12 168 ILE A CA 1
ATOM 1211 C C . ILE A 1 168 ? 12.183 10.264 1.690 1.00 97.12 168 ILE A C 1
ATOM 1213 O O . ILE A 1 168 ? 12.702 10.666 0.651 1.00 97.12 168 ILE A O 1
ATOM 1217 N N . ASN A 1 169 ? 11.588 11.086 2.555 1.00 96.75 169 ASN A N 1
ATOM 1218 C CA . ASN A 1 169 ? 11.410 12.520 2.311 1.00 96.75 169 ASN A CA 1
ATOM 1219 C C . ASN A 1 169 ? 10.812 12.825 0.925 1.00 96.75 169 ASN A C 1
ATOM 1221 O O . ASN A 1 169 ? 11.327 13.683 0.213 1.00 96.75 169 ASN A O 1
ATOM 1225 N N . ALA A 1 170 ? 9.734 12.121 0.557 1.00 95.94 170 ALA A N 1
ATOM 1226 C CA . ALA A 1 170 ? 9.027 12.267 -0.724 1.00 95.94 170 ALA A CA 1
ATOM 1227 C C . ALA A 1 170 ? 9.793 11.815 -1.985 1.00 95.94 170 ALA A C 1
ATOM 1229 O O . ALA A 1 170 ? 9.277 11.989 -3.089 1.00 95.94 170 ALA A O 1
ATOM 1230 N N . GLY A 1 171 ? 10.989 11.241 -1.843 1.00 95.81 171 GLY A N 1
ATOM 1231 C CA . GLY A 1 171 ? 11.760 10.686 -2.953 1.00 95.81 171 GLY A CA 1
ATOM 1232 C C . GLY A 1 171 ? 11.854 9.169 -2.875 1.00 95.81 171 GLY A C 1
ATOM 1233 O O . GLY A 1 171 ? 11.983 8.608 -1.785 1.00 95.81 171 GLY A O 1
ATOM 1234 N N . ASP A 1 172 ? 11.822 8.510 -4.028 1.00 95.00 172 ASP A N 1
ATOM 1235 C CA . ASP A 1 172 ? 12.122 7.084 -4.100 1.00 95.00 172 ASP A CA 1
ATOM 1236 C C . ASP A 1 172 ? 13.617 6.819 -3.886 1.00 95.00 172 ASP A C 1
ATOM 1238 O O . ASP A 1 172 ? 14.496 7.513 -4.398 1.00 95.00 172 ASP A O 1
ATOM 1242 N N . ALA A 1 173 ? 13.897 5.788 -3.099 1.00 94.75 173 ALA A N 1
ATOM 1243 C CA . ALA A 1 173 ? 15.219 5.376 -2.684 1.00 94.75 173 ALA A CA 1
ATOM 1244 C C . ALA A 1 173 ? 15.306 3.851 -2.625 1.00 94.75 173 ALA A C 1
ATOM 1246 O O . ALA A 1 173 ? 14.359 3.151 -2.254 1.00 94.75 173 ALA A O 1
ATOM 1247 N N . SER A 1 174 ? 16.497 3.344 -2.933 1.00 94.69 174 SER A N 1
ATOM 1248 C CA . SER A 1 174 ? 16.832 1.931 -2.775 1.00 94.69 174 SER A CA 1
ATOM 1249 C C . SER A 1 174 ? 15.859 0.967 -3.480 1.00 94.69 174 SER A C 1
ATOM 1251 O O . SER A 1 174 ? 15.426 -0.007 -2.865 1.00 94.69 174 SER A O 1
ATOM 1253 N N . PRO A 1 175 ? 15.429 1.214 -4.730 1.00 94.00 175 PRO A N 1
ATOM 1254 C CA . PRO A 1 175 ? 14.446 0.342 -5.355 1.00 94.00 175 PRO A CA 1
ATOM 1255 C C . PRO A 1 175 ? 14.969 -1.094 -5.452 1.00 94.00 175 PRO A C 1
ATOM 1257 O O . PRO A 1 175 ? 16.167 -1.352 -5.420 1.00 94.00 175 PRO A O 1
ATOM 1260 N N . ARG A 1 176 ? 14.069 -2.057 -5.589 1.00 93.19 176 ARG A N 1
ATOM 1261 C CA . ARG A 1 176 ? 14.404 -3.418 -5.991 1.00 93.19 176 ARG A CA 1
ATOM 1262 C C . ARG A 1 176 ? 13.316 -3.925 -6.909 1.00 93.19 176 ARG A C 1
ATOM 1264 O O . ARG A 1 176 ? 12.226 -4.270 -6.458 1.00 93.19 176 ARG A O 1
ATOM 1271 N N . PHE A 1 177 ? 13.644 -3.983 -8.188 1.00 87.44 177 PHE A N 1
ATOM 1272 C CA . PHE A 1 177 ? 12.756 -4.462 -9.239 1.00 87.44 177 PHE A CA 1
ATOM 1273 C C . PHE A 1 177 ? 12.948 -5.961 -9.481 1.00 87.44 177 PHE A C 1
ATOM 1275 O O . PHE A 1 177 ? 13.850 -6.597 -8.912 1.00 87.44 177 PHE A O 1
ATOM 1282 N N . ASN A 1 178 ? 12.076 -6.551 -10.293 1.00 75.19 178 ASN A N 1
ATOM 1283 C CA . ASN A 1 178 ? 12.200 -7.939 -10.692 1.00 75.19 178 ASN A CA 1
ATOM 1284 C C . ASN A 1 178 ? 11.542 -8.235 -12.027 1.00 75.19 178 ASN A C 1
ATOM 1286 O O . ASN A 1 178 ? 10.333 -8.123 -12.145 1.00 75.19 178 ASN A O 1
ATOM 1290 N N . VAL A 1 179 ? 12.280 -8.924 -12.886 1.00 64.00 179 VAL A N 1
ATOM 1291 C CA . VAL A 1 179 ? 11.804 -9.383 -14.198 1.00 64.00 179 VAL A CA 1
ATOM 1292 C C . VAL A 1 179 ? 10.731 -10.494 -14.125 1.00 64.00 179 VAL A C 1
ATOM 1294 O O . VAL A 1 179 ? 10.246 -10.957 -15.151 1.00 64.00 179 VAL A O 1
ATOM 1297 N N . ALA A 1 180 ? 10.364 -10.998 -12.934 1.00 77.06 180 ALA A N 1
ATOM 1298 C CA . ALA A 1 180 ? 9.302 -12.005 -12.834 1.00 77.06 180 ALA A CA 1
ATOM 1299 C C . ALA A 1 180 ? 7.939 -11.338 -12.648 1.00 77.06 180 ALA A C 1
ATOM 1301 O O . ALA A 1 180 ? 7.699 -10.671 -11.635 1.00 77.06 180 ALA A O 1
ATOM 1302 N N . VAL A 1 181 ? 7.059 -11.604 -13.611 1.00 84.38 181 VAL A N 1
ATOM 1303 C CA . VAL A 1 181 ? 5.665 -11.169 -13.613 1.00 84.38 181 VAL A CA 1
ATOM 1304 C C . VAL A 1 181 ? 4.892 -11.758 -12.433 1.00 84.38 181 VAL A C 1
ATOM 1306 O O . VAL A 1 181 ? 5.091 -12.917 -12.050 1.00 84.38 181 VAL A O 1
ATOM 1309 N N . VAL A 1 182 ? 4.005 -10.965 -11.833 1.00 88.25 182 VAL A N 1
ATOM 1310 C CA . VAL A 1 182 ? 3.246 -11.382 -10.640 1.00 88.25 182 VAL A CA 1
ATOM 1311 C C . VAL A 1 182 ? 2.049 -12.286 -10.952 1.00 88.25 182 VAL A C 1
ATOM 1313 O O . VAL A 1 182 ? 1.554 -12.953 -10.043 1.00 88.25 182 VAL A O 1
ATOM 1316 N N . GLY A 1 183 ? 1.613 -12.365 -12.214 1.00 87.94 183 GLY A N 1
ATOM 1317 C CA . GLY A 1 183 ? 0.454 -13.156 -12.638 1.00 87.94 183 GLY A CA 1
ATOM 1318 C C . GLY A 1 183 ? -0.884 -12.557 -12.186 1.00 87.94 183 GLY A C 1
ATOM 1319 O O . GLY A 1 183 ? -0.962 -11.386 -11.829 1.00 87.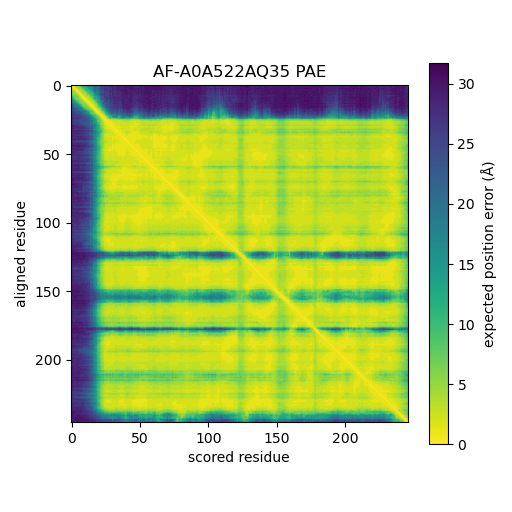94 183 GLY A O 1
ATOM 1320 N N . SER A 1 184 ? -1.958 -13.352 -12.209 1.00 89.12 184 SER A N 1
ATOM 1321 C CA . SER A 1 184 ? -3.319 -12.889 -11.869 1.00 89.12 184 SER A CA 1
ATOM 1322 C C . SER A 1 184 ? -3.600 -12.806 -10.363 1.00 89.12 184 SER A C 1
ATOM 1324 O O . SER A 1 184 ? -4.645 -12.303 -9.943 1.00 89.12 184 SER A O 1
ATOM 1326 N N . THR A 1 185 ? -2.698 -13.341 -9.538 1.00 93.38 185 THR A N 1
ATOM 1327 C CA . THR A 1 185 ? -2.777 -13.312 -8.076 1.00 93.38 185 THR A CA 1
ATOM 1328 C C . THR A 1 185 ? -1.415 -12.957 -7.510 1.00 93.38 185 THR A C 1
ATOM 1330 O O . THR A 1 185 ? -0.423 -13.625 -7.794 1.00 93.38 185 THR A O 1
ATOM 1333 N N . MET A 1 186 ? -1.385 -11.937 -6.660 1.00 95.00 186 MET A N 1
ATOM 1334 C CA . MET A 1 186 ? -0.183 -11.464 -5.993 1.00 95.00 186 MET A CA 1
ATOM 1335 C C . MET A 1 186 ? -0.356 -11.523 -4.480 1.00 95.00 186 MET A C 1
ATOM 1337 O O . MET A 1 186 ? -1.333 -11.020 -3.931 1.00 95.00 186 MET A O 1
ATOM 1341 N N . THR A 1 187 ? 0.630 -12.076 -3.787 1.00 97.56 187 THR A N 1
ATOM 1342 C CA . THR A 1 187 ? 0.743 -11.994 -2.327 1.00 97.56 187 THR A CA 1
ATOM 1343 C C . THR A 1 187 ? 1.910 -11.093 -1.962 1.00 97.56 187 THR A C 1
ATOM 1345 O O . THR A 1 187 ? 3.006 -11.238 -2.504 1.00 97.56 187 THR A O 1
ATOM 1348 N N . VAL A 1 188 ? 1.690 -10.169 -1.032 1.00 98.50 188 VAL A N 1
ATOM 1349 C CA . VAL A 1 188 ? 2.732 -9.274 -0.523 1.00 98.50 188 VAL A CA 1
ATOM 1350 C C . VAL A 1 188 ? 2.818 -9.422 0.989 1.00 98.50 188 VAL A C 1
ATOM 1352 O O . VAL A 1 188 ? 1.797 -9.409 1.674 1.00 98.50 188 VAL A O 1
ATOM 1355 N N . GLU A 1 189 ? 4.035 -9.567 1.509 1.00 98.69 189 GLU A N 1
ATOM 1356 C CA . GLU A 1 189 ? 4.339 -9.601 2.941 1.00 98.69 189 GLU A CA 1
ATOM 1357 C C . GLU A 1 189 ? 5.383 -8.525 3.252 1.00 98.69 189 GLU 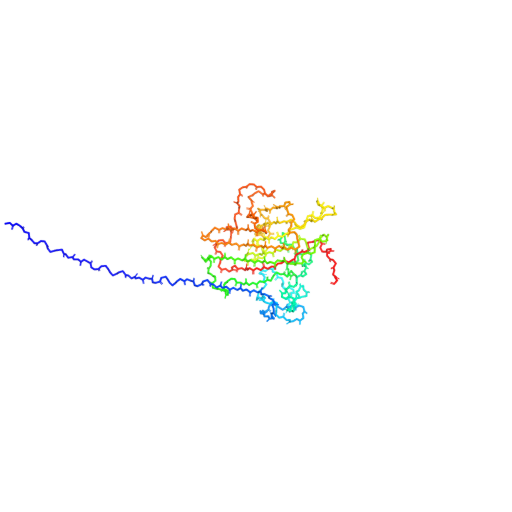A C 1
ATOM 1359 O O . GLU A 1 189 ? 6.461 -8.524 2.661 1.00 98.69 189 GLU A O 1
ATOM 1364 N N . ILE A 1 190 ? 5.081 -7.643 4.205 1.00 98.75 190 ILE A N 1
ATOM 1365 C CA . ILE A 1 190 ? 6.056 -6.742 4.830 1.00 98.75 190 ILE A CA 1
ATOM 1366 C C . ILE A 1 190 ? 6.049 -7.058 6.320 1.00 98.75 190 ILE A C 1
ATOM 1368 O O . ILE A 1 190 ? 5.001 -7.021 6.966 1.00 98.75 190 ILE A O 1
ATOM 1372 N N . ARG A 1 191 ? 7.209 -7.389 6.882 1.00 98.19 191 ARG A N 1
ATOM 1373 C CA . ARG A 1 191 ? 7.326 -7.750 8.296 1.00 98.19 191 ARG A CA 1
ATOM 1374 C C . ARG A 1 191 ? 8.536 -7.122 8.958 1.00 98.19 191 ARG A C 1
ATOM 1376 O O . ARG A 1 191 ? 9.570 -6.930 8.315 1.00 98.19 191 ARG A O 1
ATOM 1383 N N . ARG A 1 192 ? 8.410 -6.920 10.267 1.00 97.56 192 ARG A N 1
ATOM 1384 C CA . ARG A 1 192 ? 9.508 -6.604 11.177 1.00 97.56 192 ARG A CA 1
ATOM 1385 C C . ARG A 1 192 ? 9.480 -7.606 12.324 1.00 97.56 192 ARG A C 1
ATOM 1387 O O . ARG A 1 192 ? 8.457 -7.751 12.990 1.00 97.56 192 ARG A O 1
ATOM 1394 N N . THR A 1 193 ? 10.578 -8.326 12.519 1.00 96.25 193 THR A N 1
ATOM 1395 C CA . THR A 1 193 ? 10.708 -9.344 13.569 1.00 96.25 193 THR A CA 1
ATOM 1396 C C . THR A 1 193 ? 12.056 -9.198 14.251 1.00 96.25 193 THR A C 1
ATOM 1398 O O . THR A 1 193 ? 13.087 -9.269 13.585 1.00 96.25 193 THR A O 1
ATOM 1401 N N . SER A 1 194 ? 12.058 -8.980 15.565 1.00 94.00 194 SER A N 1
ATOM 1402 C CA . SER A 1 194 ? 13.259 -8.710 16.360 1.00 94.00 194 SER A CA 1
ATOM 1403 C C . SER A 1 194 ? 14.124 -7.597 15.748 1.00 94.00 194 SER A C 1
ATOM 1405 O O . SER A 1 194 ? 15.342 -7.716 15.650 1.00 94.00 194 SER A O 1
ATOM 1407 N N . GLY A 1 195 ? 13.472 -6.536 15.257 1.00 91.56 195 GLY A N 1
ATOM 1408 C CA . GLY A 1 195 ? 14.114 -5.402 14.581 1.00 91.56 195 GLY A CA 1
ATOM 1409 C C . GLY A 1 195 ? 14.562 -5.655 13.134 1.00 91.56 195 GLY A C 1
ATOM 1410 O O . GLY A 1 195 ? 14.938 -4.710 12.449 1.00 91.56 195 GLY A O 1
ATOM 1411 N N . ALA A 1 196 ? 14.492 -6.888 12.627 1.00 96.44 196 ALA A N 1
ATOM 1412 C CA . ALA A 1 196 ? 14.868 -7.208 11.254 1.00 96.44 196 ALA A CA 1
ATOM 1413 C C . ALA A 1 196 ? 13.675 -7.100 10.296 1.00 96.44 196 ALA A C 1
ATOM 1415 O O . ALA A 1 196 ? 12.607 -7.668 10.542 1.00 96.44 196 ALA A O 1
ATOM 1416 N N . TRP A 1 197 ? 13.880 -6.417 9.170 1.00 98.25 197 TRP A N 1
ATOM 1417 C CA . TRP A 1 197 ? 12.877 -6.257 8.120 1.00 98.25 197 TRP A CA 1
ATOM 1418 C C . TRP A 1 197 ? 12.956 -7.371 7.077 1.00 98.25 197 TRP A C 1
ATOM 1420 O O . TRP A 1 197 ? 14.035 -7.834 6.710 1.00 98.25 197 TRP A O 1
ATOM 1430 N N . SER A 1 198 ? 11.802 -7.781 6.558 1.00 98.12 198 SER A N 1
ATOM 1431 C CA . SER A 1 198 ? 11.708 -8.656 5.390 1.00 98.12 198 SER A CA 1
ATOM 1432 C C . SER A 1 198 ? 10.510 -8.256 4.545 1.00 98.12 198 SER A C 1
ATOM 1434 O O . SER A 1 198 ? 9.445 -7.924 5.070 1.00 98.12 198 SER A O 1
ATOM 1436 N N . VAL A 1 199 ? 10.709 -8.287 3.231 1.00 98.25 199 VAL A N 1
ATOM 1437 C CA . VAL A 1 199 ? 9.700 -7.930 2.239 1.00 98.25 199 VAL A CA 1
ATOM 1438 C C . VAL A 1 199 ? 9.653 -9.033 1.205 1.00 98.25 199 VAL A C 1
ATOM 1440 O O . VAL A 1 199 ? 10.695 -9.450 0.698 1.00 98.25 199 VAL A O 1
ATOM 1443 N N . LYS A 1 200 ? 8.455 -9.518 0.895 1.00 97.19 200 LYS A N 1
ATOM 1444 C CA . LYS A 1 200 ? 8.259 -10.546 -0.121 1.00 97.19 200 LYS A CA 1
ATOM 1445 C C . LYS A 1 200 ? 7.104 -10.204 -1.038 1.00 97.19 200 LYS A C 1
ATOM 1447 O O . LYS A 1 200 ? 6.059 -9.760 -0.573 1.00 97.19 200 LYS A O 1
ATOM 1452 N N . VAL A 1 201 ? 7.283 -10.517 -2.316 1.00 96.94 201 VAL A N 1
ATOM 1453 C CA . VAL A 1 201 ? 6.223 -10.524 -3.331 1.00 96.94 201 VAL A CA 1
ATOM 1454 C C . VAL A 1 201 ? 6.198 -11.920 -3.942 1.00 96.94 201 VAL A C 1
ATOM 1456 O O . VAL A 1 201 ? 7.228 -12.405 -4.409 1.00 96.94 201 VAL A O 1
ATOM 1459 N N . ASN A 1 202 ? 5.058 -12.608 -3.871 1.00 95.31 202 ASN A N 1
ATOM 1460 C CA . ASN A 1 202 ? 4.896 -14.006 -4.295 1.00 95.31 202 ASN A CA 1
ATOM 1461 C C . ASN A 1 202 ? 5.947 -14.957 -3.693 1.00 95.31 202 ASN A C 1
ATOM 1463 O O . ASN A 1 202 ? 6.439 -15.874 -4.342 1.00 95.31 202 ASN A O 1
ATOM 1467 N N . GLY A 1 203 ? 6.326 -14.712 -2.435 1.00 94.50 203 GLY A N 1
ATOM 1468 C CA . GLY A 1 203 ? 7.339 -15.493 -1.721 1.00 94.50 203 GLY A CA 1
ATOM 1469 C C . GLY A 1 203 ? 8.794 -15.154 -2.071 1.00 94.50 203 GLY A C 1
ATOM 1470 O O . GLY A 1 203 ? 9.687 -15.546 -1.315 1.00 94.50 203 GLY A O 1
ATOM 1471 N N . PHE A 1 204 ? 9.044 -14.388 -3.136 1.00 93.88 204 PHE A N 1
ATOM 1472 C CA . PHE A 1 204 ? 10.377 -13.919 -3.512 1.00 93.88 204 PHE A CA 1
ATOM 1473 C C . PHE A 1 204 ? 10.793 -12.725 -2.662 1.00 93.88 204 PHE A C 1
ATOM 1475 O O . PHE A 1 204 ? 10.005 -11.803 -2.459 1.00 93.88 204 PHE A O 1
ATOM 1482 N N . ASP A 1 205 ? 12.041 -12.729 -2.196 1.00 94.44 205 ASP A N 1
ATOM 1483 C CA . ASP A 1 205 ? 12.612 -11.607 -1.455 1.00 94.44 205 ASP A CA 1
ATOM 1484 C C . ASP A 1 205 ? 12.668 -10.341 -2.319 1.00 94.44 205 ASP A C 1
ATOM 1486 O O . ASP A 1 205 ? 13.214 -10.337 -3.427 1.00 94.44 205 ASP A O 1
ATOM 1490 N N . ARG A 1 206 ? 12.100 -9.268 -1.775 1.00 94.94 206 ARG A N 1
ATOM 1491 C CA . ARG A 1 206 ? 12.069 -7.928 -2.355 1.00 94.94 206 ARG A CA 1
ATOM 1492 C C . ARG A 1 206 ? 12.513 -6.877 -1.352 1.00 94.94 206 ARG A C 1
ATOM 1494 O O . ARG A 1 206 ? 12.154 -5.725 -1.517 1.00 94.94 206 ARG A O 1
ATOM 1501 N N . LEU A 1 207 ? 13.286 -7.221 -0.320 1.00 96.62 207 LEU A N 1
ATOM 1502 C CA . LEU A 1 207 ? 13.859 -6.184 0.539 1.00 96.62 207 LEU A CA 1
ATOM 1503 C C . LEU A 1 207 ? 14.665 -5.193 -0.337 1.00 96.62 207 LEU A C 1
ATOM 1505 O O . LEU A 1 207 ? 15.536 -5.671 -1.067 1.00 96.62 207 LEU A O 1
ATOM 1509 N N . PRO A 1 208 ? 14.362 -3.877 -0.311 1.00 96.31 208 PRO A N 1
ATOM 1510 C CA . PRO A 1 208 ? 15.070 -2.821 -1.046 1.00 96.31 208 PRO A CA 1
ATOM 1511 C C . PRO A 1 208 ? 16.594 -2.992 -1.064 1.00 96.31 208 PRO A C 1
ATOM 1513 O O . PRO A 1 208 ? 17.160 -3.498 -0.095 1.00 96.31 208 PRO A O 1
ATOM 1516 N N . ASN A 1 209 ? 17.263 -2.563 -2.137 1.00 94.69 209 ASN A N 1
ATOM 1517 C CA . ASN A 1 209 ? 18.721 -2.658 -2.284 1.00 94.69 209 ASN A CA 1
ATOM 1518 C C . ASN A 1 209 ? 19.372 -1.271 -2.293 1.00 94.69 209 ASN A C 1
ATOM 1520 O O . ASN A 1 209 ? 18.757 -0.295 -2.695 1.00 94.69 209 ASN A O 1
ATOM 1524 N N . ALA A 1 210 ? 20.621 -1.160 -1.846 1.00 92.50 210 ALA A N 1
ATOM 1525 C CA . ALA A 1 210 ? 21.259 0.136 -1.607 1.00 92.50 210 ALA A CA 1
ATOM 1526 C C . ALA A 1 210 ? 21.452 1.002 -2.867 1.00 92.50 210 ALA A C 1
ATOM 1528 O O . ALA A 1 210 ? 21.471 2.228 -2.746 1.00 92.50 210 ALA A O 1
ATOM 1529 N N . ASN A 1 211 ? 21.580 0.402 -4.055 1.00 89.06 211 ASN A N 1
ATOM 1530 C CA . ASN A 1 211 ? 21.841 1.144 -5.286 1.00 89.06 211 ASN A CA 1
ATOM 1531 C C . ASN A 1 211 ? 20.540 1.517 -6.015 1.00 89.06 211 ASN A C 1
ATOM 1533 O O . ASN A 1 211 ? 19.560 0.776 -6.006 1.00 89.06 211 ASN A O 1
ATOM 1537 N N . GLY A 1 212 ? 20.552 2.663 -6.703 1.00 83.50 212 GLY A N 1
ATOM 1538 C CA . GLY A 1 212 ? 19.399 3.176 -7.458 1.00 83.50 212 GLY A CA 1
ATOM 1539 C C . GLY A 1 212 ? 18.982 2.328 -8.667 1.00 83.50 212 GLY A C 1
ATOM 1540 O O . GLY A 1 212 ? 17.869 2.477 -9.155 1.00 83.50 212 GLY A O 1
ATOM 1541 N N . ASP A 1 213 ? 19.844 1.423 -9.130 1.00 82.81 213 ASP A N 1
ATOM 1542 C CA . ASP A 1 213 ? 19.564 0.460 -10.205 1.00 82.81 213 ASP A CA 1
ATOM 1543 C C . ASP A 1 213 ? 18.952 -0.858 -9.688 1.00 82.81 213 ASP A C 1
ATOM 1545 O O . ASP A 1 213 ? 18.744 -1.804 -10.446 1.00 82.81 213 ASP A O 1
ATOM 1549 N N . GLY A 1 214 ? 18.689 -0.943 -8.383 1.00 85.00 214 GLY A N 1
ATOM 1550 C CA . GLY A 1 214 ? 18.181 -2.137 -7.727 1.00 85.00 214 GLY A CA 1
ATOM 1551 C C . GLY A 1 214 ? 19.212 -3.218 -7.430 1.00 85.00 214 GLY A C 1
ATOM 1552 O O . GLY A 1 214 ? 18.831 -4.318 -7.022 1.00 85.00 214 GLY A O 1
ATOM 1553 N N . SER A 1 215 ? 20.505 -2.922 -7.570 1.00 87.25 215 SER A N 1
ATOM 1554 C CA . SER A 1 215 ? 21.6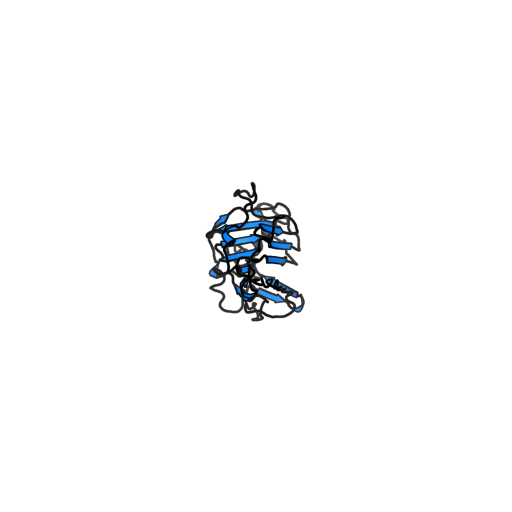12 -3.798 -7.176 1.00 87.25 215 SER A CA 1
ATOM 1555 C C . SER A 1 215 ? 22.200 -3.443 -5.799 1.00 87.25 215 SER A C 1
ATOM 1557 O O . SER A 1 215 ? 21.818 -2.468 -5.152 1.00 87.25 215 SER A O 1
ATOM 1559 N N . GLY A 1 216 ? 23.169 -4.236 -5.339 1.00 91.19 216 GLY A N 1
ATOM 1560 C CA . GLY A 1 216 ? 23.915 -3.964 -4.109 1.00 91.19 216 GLY A CA 1
ATOM 1561 C C . GLY A 1 216 ? 23.388 -4.706 -2.883 1.00 91.19 216 GLY A C 1
ATOM 1562 O O . GLY A 1 216 ? 22.639 -5.677 -2.987 1.00 91.19 216 GLY A O 1
ATOM 1563 N N . ALA A 1 217 ? 23.857 -4.281 -1.709 1.00 95.00 217 ALA A N 1
ATOM 1564 C CA . ALA A 1 217 ? 23.475 -4.888 -0.439 1.00 95.00 217 ALA A CA 1
ATOM 1565 C C . ALA A 1 217 ? 22.031 -4.516 -0.050 1.00 95.00 217 ALA A C 1
ATOM 1567 O O . ALA A 1 217 ? 21.559 -3.446 -0.4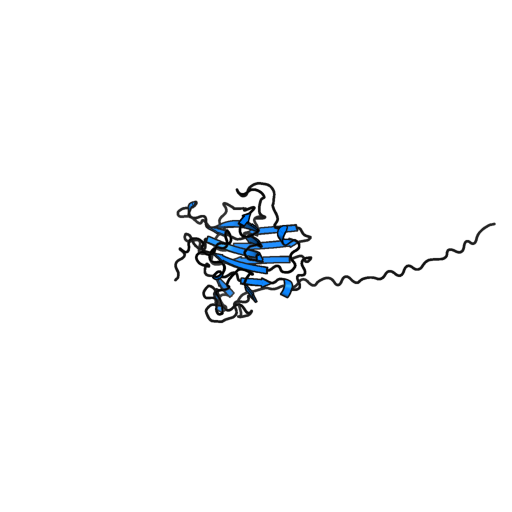45 1.00 95.00 217 ALA A O 1
ATOM 1568 N N . PRO A 1 218 ? 21.345 -5.341 0.763 1.00 95.56 218 PRO A N 1
ATOM 1569 C CA . PRO A 1 218 ? 20.023 -4.998 1.271 1.00 95.56 218 PRO A CA 1
ATOM 1570 C C . PRO A 1 218 ? 20.020 -3.680 2.062 1.00 95.56 218 PRO A C 1
ATOM 1572 O O . PRO A 1 218 ? 20.883 -3.446 2.908 1.00 95.56 218 PRO A O 1
ATOM 1575 N N . ALA A 1 219 ? 19.015 -2.847 1.813 1.00 96.81 219 ALA A N 1
ATOM 1576 C CA . ALA A 1 219 ? 18.783 -1.535 2.407 1.00 96.81 219 ALA A CA 1
ATOM 1577 C C . ALA A 1 219 ? 17.408 -1.509 3.108 1.00 96.81 219 ALA A C 1
ATOM 1579 O O . ALA A 1 219 ? 16.441 -0.966 2.568 1.00 96.81 219 ALA A O 1
ATOM 1580 N N . PRO A 1 220 ? 17.276 -2.125 4.300 1.00 97.06 220 PRO A N 1
ATOM 1581 C CA . PRO A 1 220 ? 16.004 -2.163 5.020 1.00 97.06 220 PRO A CA 1
ATOM 1582 C C . PRO A 1 220 ? 15.489 -0.747 5.336 1.00 97.06 220 PRO A C 1
ATOM 1584 O O . PRO A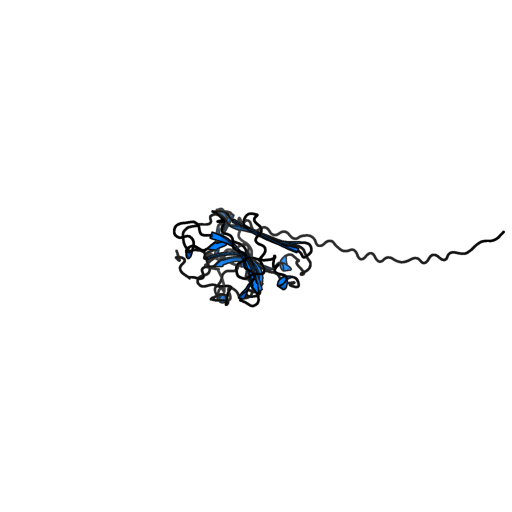 1 220 ? 16.296 0.179 5.443 1.00 97.06 220 PRO A O 1
ATOM 1587 N N . PRO A 1 221 ? 14.169 -0.558 5.536 1.00 97.50 221 PRO A N 1
ATOM 1588 C CA . PRO A 1 221 ? 13.576 0.744 5.843 1.00 97.50 221 PRO A CA 1
ATOM 1589 C C . PRO A 1 221 ? 13.845 1.167 7.299 1.00 97.50 221 PRO A C 1
ATOM 1591 O O . PRO A 1 221 ? 12.927 1.402 8.082 1.00 97.50 221 PRO A O 1
ATOM 1594 N N . SER A 1 222 ? 15.116 1.277 7.685 1.00 96.31 222 SER A N 1
ATOM 1595 C CA . SER A 1 222 ? 15.535 1.603 9.055 1.00 96.31 222 SER A CA 1
ATOM 1596 C C . SER A 1 222 ? 15.110 3.004 9.503 1.00 96.31 222 SER A C 1
ATOM 1598 O O . SER A 1 222 ? 14.987 3.268 10.695 1.00 96.31 222 SER A O 1
ATOM 1600 N N . PHE A 1 223 ? 14.777 3.891 8.560 1.00 97.06 223 PHE A N 1
ATOM 1601 C CA . PHE A 1 223 ? 14.144 5.183 8.845 1.00 97.06 223 PHE A CA 1
ATOM 1602 C C . PHE A 1 223 ? 12.756 5.053 9.506 1.00 97.06 223 PHE A C 1
ATOM 1604 O O . PHE A 1 223 ? 12.241 6.036 10.034 1.00 97.06 223 PHE A O 1
ATOM 1611 N N . LEU A 1 224 ? 12.159 3.854 9.511 1.00 97.94 224 LEU A N 1
ATOM 1612 C CA . LEU A 1 224 ? 10.912 3.537 10.211 1.00 97.94 224 LEU A CA 1
ATOM 1613 C C . LEU A 1 224 ? 11.131 2.866 11.579 1.00 97.94 224 LEU A C 1
ATOM 1615 O O . LEU A 1 224 ? 10.155 2.629 12.287 1.00 97.94 224 LEU A O 1
ATOM 1619 N N . ASP A 1 225 ? 12.368 2.549 11.983 1.00 96.69 225 ASP A N 1
ATOM 1620 C CA . ASP A 1 225 ? 12.621 1.710 13.167 1.00 96.69 225 ASP A CA 1
ATOM 1621 C C . ASP A 1 225 ? 12.197 2.347 14.496 1.00 96.69 225 ASP A C 1
ATOM 1623 O O . ASP A 1 225 ? 11.895 1.624 15.448 1.00 96.69 225 ASP A O 1
ATOM 1627 N N . SER A 1 226 ? 12.168 3.678 14.560 1.00 95.19 226 SER A N 1
ATOM 1628 C CA . SER A 1 226 ? 11.733 4.450 15.729 1.00 95.19 226 SER A CA 1
ATOM 1629 C C . SER A 1 226 ? 10.271 4.900 15.656 1.00 95.19 226 SER A C 1
ATOM 1631 O O . SER A 1 226 ? 9.787 5.566 16.574 1.00 95.19 226 SER A O 1
ATOM 1633 N N . ALA A 1 227 ? 9.554 4.572 14.577 1.00 97.06 227 ALA A N 1
ATOM 1634 C CA . ALA A 1 227 ? 8.180 5.010 14.391 1.00 97.06 227 ALA A CA 1
ATOM 1635 C C . ALA A 1 227 ? 7.234 4.275 15.348 1.00 97.06 227 ALA A C 1
ATOM 1637 O O . ALA A 1 227 ? 7.206 3.048 15.402 1.00 97.06 227 ALA A O 1
ATOM 1638 N N . THR A 1 228 ? 6.398 5.030 16.057 1.00 96.06 228 THR A N 1
ATOM 1639 C CA . THR A 1 228 ? 5.373 4.499 16.977 1.00 96.06 228 THR A CA 1
ATOM 1640 C C . THR A 1 228 ? 3.968 4.527 16.371 1.00 96.06 228 THR A C 1
ATOM 1642 O O . THR A 1 228 ? 3.020 3.980 16.927 1.00 96.06 228 THR A O 1
ATOM 1645 N N . ASN A 1 229 ? 3.824 5.153 15.204 1.00 96.19 229 ASN A N 1
ATOM 1646 C CA . ASN A 1 229 ? 2.565 5.453 14.530 1.00 96.19 229 ASN A CA 1
ATOM 1647 C C . ASN A 1 229 ? 2.522 4.872 13.109 1.00 96.19 229 ASN A C 1
ATOM 1649 O O . ASN A 1 229 ? 2.042 5.526 12.184 1.00 96.19 229 ASN A O 1
ATOM 1653 N N . LEU A 1 230 ? 3.047 3.659 12.925 1.00 98.38 230 LEU A N 1
ATOM 1654 C CA . LEU A 1 230 ? 3.032 3.006 11.621 1.00 98.38 230 LEU A CA 1
ATOM 1655 C C . LEU A 1 230 ? 1.598 2.782 11.126 1.00 98.38 230 LEU A C 1
ATOM 1657 O O . LEU A 1 230 ? 0.744 2.247 11.833 1.00 98.38 230 LEU A O 1
ATOM 1661 N N . PHE A 1 231 ? 1.374 3.158 9.877 1.00 98.75 231 PHE A N 1
ATOM 1662 C CA . PHE A 1 231 ? 0.220 2.821 9.066 1.00 98.75 231 PHE A CA 1
ATOM 1663 C C . PHE A 1 231 ? 0.560 1.613 8.192 1.00 98.75 231 PHE A C 1
ATOM 1665 O O . PHE A 1 231 ? 1.656 1.538 7.633 1.00 98.75 231 PHE A O 1
ATOM 1672 N N . VAL A 1 232 ? -0.398 0.702 8.037 1.00 98.69 232 VAL A N 1
ATOM 1673 C CA . VAL A 1 232 ? -0.352 -0.400 7.070 1.00 98.69 232 VAL A CA 1
ATOM 1674 C C . VAL A 1 232 ? -1.573 -0.302 6.175 1.00 98.69 232 VAL A C 1
ATOM 1676 O O . VAL A 1 232 ? -2.696 -0.231 6.675 1.00 98.69 232 VAL A O 1
ATOM 1679 N N . GLY A 1 233 ? -1.377 -0.336 4.861 1.00 98.50 233 GLY A N 1
ATOM 1680 C CA . GLY A 1 233 ? -2.490 -0.221 3.926 1.00 98.50 233 GLY A CA 1
ATOM 1681 C C . GLY A 1 233 ? -2.165 -0.670 2.516 1.00 9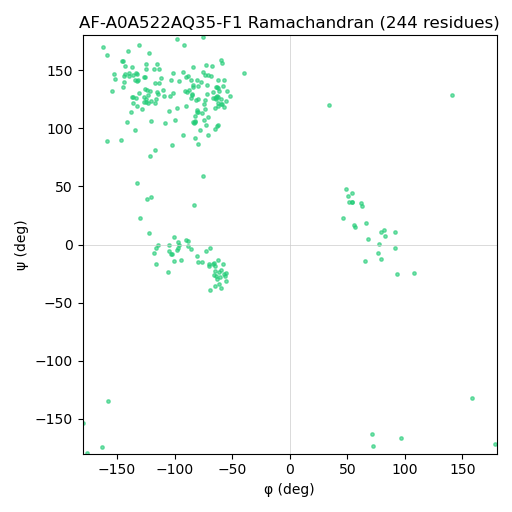8.50 233 GLY A C 1
ATOM 1682 O O . GLY A 1 233 ? -1.086 -1.185 2.240 1.00 98.50 233 GLY A O 1
ATOM 1683 N N . VAL A 1 234 ? -3.119 -0.465 1.623 1.00 98.62 234 VAL A N 1
ATOM 1684 C CA . VAL A 1 234 ? -3.020 -0.817 0.208 1.00 98.62 234 VAL A CA 1
ATOM 1685 C C . VAL A 1 234 ? -3.288 0.400 -0.667 1.00 98.62 234 VAL A C 1
ATOM 1687 O O . VAL A 1 234 ? -3.960 1.350 -0.255 1.00 98.62 234 VAL A O 1
ATOM 1690 N N . VAL A 1 235 ? -2.746 0.369 -1.880 1.00 97.12 235 VAL A N 1
ATOM 1691 C CA . VAL A 1 235 ? -2.903 1.434 -2.872 1.00 97.12 235 VAL A CA 1
ATOM 1692 C C . VAL A 1 235 ? -2.803 0.875 -4.283 1.00 97.12 235 VAL A C 1
ATOM 1694 O O . VAL A 1 235 ? -1.968 0.010 -4.537 1.00 97.12 235 VAL A O 1
ATOM 1697 N N . ALA A 1 236 ? -3.614 1.421 -5.189 1.00 93.75 236 ALA A N 1
ATOM 1698 C CA . ALA A 1 236 ? -3.421 1.339 -6.632 1.00 93.75 236 ALA A CA 1
ATOM 1699 C C . ALA A 1 236 ? -3.164 2.755 -7.181 1.00 93.75 236 ALA A C 1
ATOM 1701 O O . ALA A 1 236 ? -3.911 3.682 -6.854 1.00 93.75 236 ALA A O 1
ATOM 1702 N N . MET A 1 237 ? -2.132 2.935 -8.001 1.00 90.88 237 MET A N 1
ATOM 1703 C CA . MET A 1 237 ? -1.772 4.211 -8.629 1.00 90.88 237 MET A CA 1
ATOM 1704 C C . MET A 1 237 ? -1.695 4.073 -10.139 1.00 90.88 237 MET A C 1
ATOM 1706 O O . MET A 1 237 ? -1.385 3.005 -10.656 1.00 90.88 237 MET A O 1
ATOM 1710 N N . ASP A 1 238 ? -1.970 5.178 -10.807 1.00 87.19 238 ASP A N 1
ATOM 1711 C CA . ASP A 1 238 ? -1.789 5.377 -12.235 1.00 87.19 238 ASP A CA 1
ATOM 1712 C C . ASP A 1 238 ? -1.128 6.746 -12.394 1.00 87.19 238 ASP A C 1
ATOM 1714 O O . ASP A 1 238 ? -1.792 7.768 -12.259 1.00 87.19 238 ASP A O 1
ATOM 1718 N N . LEU A 1 239 ? 0.189 6.767 -12.561 1.00 83.31 239 LEU A N 1
ATOM 1719 C CA . LEU A 1 239 ? 1.005 7.967 -12.710 1.00 83.31 239 LEU A CA 1
ATOM 1720 C C . LEU A 1 239 ? 0.716 8.649 -14.050 1.00 83.31 239 LEU A C 1
ATOM 1722 O O . LEU A 1 239 ? 0.664 9.880 -14.097 1.00 83.31 239 LEU A O 1
ATOM 1726 N N . GLY A 1 240 ? 0.524 7.872 -15.118 1.00 75.50 240 GLY A N 1
ATOM 1727 C CA . GLY A 1 240 ? 0.242 8.396 -16.456 1.00 75.50 240 GLY A CA 1
ATOM 1728 C C . GLY A 1 240 ? -1.148 9.030 -16.591 1.00 75.50 240 GLY A C 1
ATOM 1729 O O . GLY A 1 240 ? -1.354 9.873 -17.470 1.00 75.50 240 GLY A O 1
ATOM 1730 N N . ASN A 1 241 ? -2.066 8.723 -15.664 1.00 73.81 241 ASN A N 1
ATOM 1731 C CA . ASN A 1 241 ? -3.472 9.144 -15.702 1.00 73.81 241 ASN A CA 1
ATOM 1732 C C . ASN A 1 241 ? -4.156 8.743 -17.020 1.00 73.81 241 ASN A C 1
ATOM 1734 O O . ASN A 1 241 ? -4.970 9.477 -17.591 1.00 73.81 241 ASN A O 1
ATOM 1738 N N . ASP A 1 242 ? -3.782 7.585 -17.527 1.00 68.00 242 ASP A N 1
ATOM 1739 C CA . ASP A 1 242 ? -4.218 7.035 -18.797 1.00 68.00 242 ASP A CA 1
ATOM 1740 C C . ASP A 1 242 ? -5.061 5.763 -18.612 1.00 68.00 242 ASP A C 1
ATOM 1742 O O . ASP A 1 242 ? -5.637 5.269 -19.585 1.00 68.00 242 ASP A O 1
ATOM 1746 N N . SER A 1 243 ? -5.286 5.318 -17.364 1.00 63.91 243 SER A N 1
ATOM 1747 C CA . SER A 1 243 ? -6.276 4.282 -17.056 1.00 63.91 243 SER A CA 1
ATOM 1748 C C . SER A 1 243 ? -7.668 4.748 -17.487 1.00 63.91 243 SER A C 1
ATOM 1750 O O . SER A 1 243 ? -8.144 5.795 -17.025 1.00 63.91 243 SER A O 1
ATOM 1752 N N . PRO A 1 244 ? -8.394 3.978 -18.316 1.00 57.66 244 PRO A N 1
ATOM 1753 C CA . PRO A 1 244 ? -9.752 4.335 -18.682 1.00 57.66 244 PRO A CA 1
ATOM 1754 C C . PRO A 1 244 ? -10.663 4.347 -17.448 1.00 57.66 244 PRO A C 1
ATOM 1756 O O . PRO A 1 244 ? -10.774 3.372 -16.704 1.00 57.66 244 PRO A O 1
ATOM 1759 N N . TRP A 1 245 ? -11.367 5.462 -17.263 1.00 44.78 245 TRP A N 1
ATOM 1760 C CA . TRP A 1 245 ? -12.457 5.593 -16.301 1.00 44.78 245 TRP A CA 1
ATOM 1761 C C . TRP A 1 245 ? -13.719 4.964 -16.890 1.00 44.78 245 TRP A C 1
ATOM 1763 O O . TRP A 1 245 ? -14.512 5.658 -17.523 1.00 44.78 245 TRP A O 1
ATOM 1773 N N . SER A 1 246 ? -13.906 3.656 -16.723 1.00 48.97 246 SER A N 1
ATOM 1774 C CA . SER A 1 246 ? -15.193 3.003 -17.015 1.00 48.97 246 SER A CA 1
ATOM 1775 C C . SER A 1 246 ? -15.900 2.579 -15.739 1.00 48.97 246 SER A C 1
ATOM 1777 O O . SER A 1 246 ? -15.260 1.841 -14.953 1.00 48.97 246 SER A O 1
#

Mean predicted aligned error: 7.74 Å

Secondary structure (DSSP, 8-state):
-------------------PPPPPP------SS-BSSSB-TTS-BBS--EEPTTS-TT--SS-TTEEEEGGGTEEEE--EET-BTGGGBTGGG--EEEEEGGGGT--SSS-EEEEEEE-S----TT--SEEEEEEEEETTEEEEEEEEE-GGGSTTS--EEEEEEEEETTEEEEEE--SSB-TT-EEEEEEEETTEEEEEETTEE---BSSTTS-SSB---GGGTT-SS-EEEEEEEESSS-S---

Solvent-accessible surface area (backbone atoms only — not comparable to full-atom values): 13461 Å² total; per-residue (Å²): 136,90,86,84,83,83,82,80,82,79,83,79,82,79,79,79,79,78,77,73,78,81,75,85,66,85,86,84,85,59,33,60,58,74,32,57,70,40,27,9,51,86,62,46,24,52,53,28,62,33,60,45,45,74,33,27,75,73,53,88,59,52,29,78,47,30,42,68,35,40,96,74,41,34,69,47,75,46,52,16,64,38,21,32,56,62,76,51,34,50,24,41,66,20,61,38,42,18,40,50,41,44,84,58,70,42,68,40,82,66,66,50,75,48,75,50,76,49,66,82,47,62,72,63,78,75,42,52,30,29,43,32,43,35,44,28,64,30,60,32,37,27,40,40,31,27,34,37,48,42,35,94,83,27,80,96,51,71,27,39,20,31,27,14,31,33,29,54,85,25,34,74,40,26,29,15,74,39,96,56,60,45,70,47,53,40,40,30,38,46,35,35,52,92,88,44,70,49,29,28,36,72,83,41,82,27,56,16,8,60,32,84,88,34,43,78,58,79,41,66,74,64,93,53,60,79,44,45,60,38,32,41,33,41,37,32,23,17,56,84,53,71,65,81,92,124

Sequence (246 aa):
MKNNSRLKSLLALAVALGVMPARASLLTLDFNTAGGTVLDRNGAGSGFTARMPGSGANITGSDTNLLLRTGDGVLQLRSSPGADFNGQANMASATIVGVNLSTLGFTGENDFVAKATFVNLTNLHAYPDQLCLVVGTATTNLIRAGFINFDQYHPGADANEGFAVNTINAGDASPRFNVAVVGSTMTVEIRRTSGAWSVKVNGFDRLPNANGDGSGAPAPPSFLDSATNLFVGVVAMDLGNDSPWS

Radius of gyration: 22.74 Å; Cα contacts (8 Å, |Δi|>4): 610; chains: 1; bounding box: 61×42×94 Å